Protein AF-A0A6A5YGM2-F1 (afdb_monomer_lite)

pLDDT: mean 88.98, std 15.29, range [35.22, 98.5]

Foldseek 3Di:
DADPVRFAADKDKDKALFFPPEAEAQPDPDLCLAPPQAAQQCQFARNHIDIFIWGQGPLNQITHTDPPGPVVPDDGHYHYNVRLLLLVLLLVQVAFPKDFDPPPDDDLVVLVVQRRPDHGNDVSNVVSVLQAALWKGDGFGMFGQRWDFRPPPDDPVDTDIGGGSSHTHHPVVVCCCVPVVVRPLQVSLVVLCPFRGGHPPDDPPDMHTGSNSQSNHCSGSSNSNVVVPPPPPPDDPDDDDDDD

Structure (mmCIF, N/CA/C/O backbone):
data_AF-A0A6A5YGM2-F1
#
_entry.id   AF-A0A6A5YGM2-F1
#
loop_
_atom_site.group_PDB
_atom_site.id
_atom_site.type_symbol
_atom_site.label_atom_id
_atom_site.label_alt_id
_atom_site.label_comp_id
_atom_site.label_asym_id
_atom_site.label_entity_id
_atom_site.label_seq_id
_atom_site.pdbx_PDB_ins_code
_atom_site.Cartn_x
_atom_site.Cartn_y
_atom_site.Cartn_z
_atom_site.occupancy
_atom_site.B_iso_or_equiv
_atom_site.auth_seq_id
_atom_site.auth_comp_id
_atom_site.auth_asym_id
_atom_site.auth_atom_id
_atom_site.pdbx_PDB_model_num
ATOM 1 N N . MET A 1 1 ? 15.854 -18.747 -16.111 1.00 90.12 1 MET A N 1
ATOM 2 C CA . MET A 1 1 ? 16.394 -17.604 -16.887 1.00 90.12 1 MET A CA 1
ATOM 3 C C . MET A 1 1 ? 17.166 -16.738 -15.912 1.00 90.12 1 MET A C 1
ATOM 5 O O . MET A 1 1 ? 16.821 -16.766 -14.739 1.00 90.12 1 MET A O 1
ATOM 9 N N . GLU A 1 2 ? 18.192 -16.038 -16.378 1.00 94.94 2 GLU A N 1
ATOM 10 C CA . GLU A 1 2 ? 19.034 -15.163 -15.559 1.00 94.94 2 GLU A CA 1
ATOM 11 C C . GLU A 1 2 ? 18.895 -13.718 -16.054 1.00 94.94 2 GLU A C 1
ATOM 13 O O . GLU A 1 2 ? 18.737 -13.503 -17.260 1.00 94.94 2 GLU A O 1
ATOM 18 N N . ASP A 1 3 ? 18.892 -12.746 -15.143 1.00 92.38 3 ASP A N 1
ATOM 19 C CA . ASP A 1 3 ? 18.927 -11.324 -15.491 1.00 92.38 3 ASP A CA 1
ATOM 20 C C . ASP A 1 3 ? 20.347 -10.734 -15.471 1.00 92.38 3 ASP A C 1
ATOM 22 O O . ASP A 1 3 ? 21.334 -11.421 -15.237 1.00 92.38 3 ASP A O 1
ATOM 26 N N . THR A 1 4 ? 20.464 -9.428 -15.721 1.00 90.94 4 THR A N 1
ATOM 27 C CA . THR A 1 4 ? 21.755 -8.724 -15.789 1.00 90.94 4 THR A CA 1
ATOM 28 C C . THR A 1 4 ? 22.503 -8.631 -14.456 1.00 90.94 4 THR A C 1
ATOM 30 O O . THR A 1 4 ? 23.663 -8.232 -14.453 1.00 90.94 4 THR A O 1
ATOM 33 N N . GLU A 1 5 ? 21.852 -8.947 -13.336 1.00 91.94 5 GLU A N 1
ATOM 34 C CA . GLU A 1 5 ? 22.441 -8.951 -11.991 1.00 91.94 5 GLU A CA 1
ATOM 35 C C . GLU A 1 5 ? 22.698 -10.385 -11.487 1.00 91.94 5 GLU A C 1
ATOM 37 O O . GLU A 1 5 ? 22.995 -10.580 -10.311 1.00 91.94 5 GLU A O 1
ATOM 42 N N . GLY A 1 6 ? 22.585 -11.401 -12.353 1.00 94.44 6 GLY A N 1
ATOM 43 C CA . GLY A 1 6 ? 22.831 -12.802 -12.001 1.00 94.44 6 GLY A CA 1
ATOM 44 C C . GLY A 1 6 ? 21.664 -13.490 -11.286 1.00 94.44 6 GLY A C 1
ATOM 45 O O . GLY A 1 6 ? 21.800 -14.612 -10.784 1.00 94.44 6 GLY A O 1
ATOM 46 N N . ARG A 1 7 ? 20.494 -12.846 -11.207 1.00 95.38 7 ARG A N 1
ATOM 47 C CA . ARG A 1 7 ? 19.338 -13.399 -10.492 1.00 95.38 7 ARG A CA 1
ATOM 48 C C . ARG A 1 7 ? 18.620 -14.406 -11.367 1.00 95.38 7 ARG A C 1
ATOM 50 O O . ARG A 1 7 ? 18.305 -14.133 -12.524 1.00 95.38 7 ARG A O 1
ATOM 57 N N . HIS A 1 8 ? 18.323 -15.557 -10.781 1.00 97.12 8 HIS A N 1
ATOM 58 C CA . HIS A 1 8 ? 17.671 -16.669 -11.455 1.00 97.12 8 HIS A CA 1
ATOM 59 C C . HIS A 1 8 ? 16.172 -16.698 -11.163 1.00 97.12 8 HIS A C 1
ATOM 61 O O . HIS A 1 8 ? 15.727 -16.349 -10.066 1.00 97.12 8 HIS A O 1
ATOM 67 N N . GLY A 1 9 ? 15.385 -17.083 -12.167 1.00 97.12 9 GLY A N 1
ATOM 68 C CA . GLY A 1 9 ? 13.940 -17.137 -12.020 1.00 97.12 9 GLY A CA 1
ATOM 69 C C . GLY A 1 9 ? 13.153 -17.676 -13.208 1.00 97.12 9 GLY A C 1
ATOM 70 O O . GLY A 1 9 ? 13.692 -18.091 -14.250 1.00 97.12 9 GLY A O 1
ATOM 71 N N . VAL A 1 10 ? 11.832 -17.577 -13.057 1.00 98.00 10 VAL A N 1
ATOM 72 C CA . VAL A 1 10 ? 10.827 -17.940 -14.063 1.00 98.00 10 VAL A CA 1
ATOM 73 C C . VAL A 1 10 ? 10.225 -16.682 -14.683 1.00 98.00 10 VAL A C 1
ATOM 75 O O . VAL A 1 10 ? 9.785 -15.769 -13.983 1.00 98.00 10 VAL A O 1
ATOM 78 N N . VAL A 1 11 ? 10.163 -16.647 -16.015 1.00 97.94 11 VAL A N 1
ATOM 79 C CA . VAL A 1 11 ? 9.496 -15.562 -16.745 1.00 97.94 11 VAL A CA 1
ATOM 80 C C . VAL A 1 11 ? 7.988 -15.698 -16.604 1.00 97.94 11 VAL A C 1
ATOM 82 O O . VAL A 1 11 ? 7.418 -16.747 -16.900 1.00 97.94 11 VAL A O 1
ATOM 85 N N . THR A 1 12 ? 7.328 -14.625 -16.185 1.00 97.94 12 THR A N 1
ATOM 86 C CA . THR A 1 12 ? 5.874 -14.585 -16.027 1.00 97.94 12 THR A CA 1
ATOM 87 C C . THR A 1 12 ? 5.330 -13.173 -16.245 1.00 97.94 12 THR A C 1
ATOM 89 O O . THR A 1 12 ? 6.078 -12.234 -16.523 1.00 97.94 12 THR A O 1
ATOM 92 N N . LYS A 1 13 ? 4.009 -13.015 -16.140 1.00 98.12 13 LYS A N 1
ATOM 93 C CA . LYS A 1 13 ? 3.342 -11.714 -16.106 1.00 98.12 13 LYS A CA 1
ATOM 94 C C . LYS A 1 13 ? 2.774 -11.459 -14.723 1.00 98.12 13 LYS A C 1
ATOM 96 O O . LYS A 1 13 ? 2.128 -12.339 -14.157 1.00 98.12 13 LYS A O 1
ATOM 101 N N . ILE A 1 14 ? 2.940 -10.240 -14.230 1.00 97.56 14 ILE A N 1
ATOM 102 C CA . ILE A 1 14 ? 2.308 -9.777 -12.991 1.00 97.56 14 ILE A CA 1
ATOM 103 C C . ILE A 1 14 ? 1.521 -8.497 -13.248 1.00 97.56 14 ILE A C 1
ATOM 105 O O . ILE A 1 14 ? 1.845 -7.738 -14.160 1.00 97.56 14 ILE A O 1
ATOM 109 N N . TRP A 1 15 ? 0.488 -8.262 -12.444 1.00 97.69 15 TRP A N 1
ATOM 110 C CA . TRP A 1 15 ? -0.106 -6.936 -12.297 1.00 97.69 15 TRP A CA 1
ATOM 111 C C . TRP A 1 15 ? 0.625 -6.228 -11.161 1.00 97.69 15 TRP A C 1
ATOM 113 O O . TRP A 1 15 ? 0.775 -6.799 -10.085 1.00 97.69 15 TRP A O 1
ATOM 123 N N . THR A 1 16 ? 1.135 -5.027 -11.412 1.00 97.75 16 THR A N 1
ATOM 124 C CA . THR A 1 16 ? 1.883 -4.263 -10.409 1.00 97.75 16 THR A CA 1
ATOM 125 C C . THR A 1 16 ? 1.645 -2.771 -10.578 1.00 97.75 16 THR A C 1
ATOM 127 O O . THR A 1 16 ? 1.545 -2.261 -11.698 1.00 97.75 16 THR A O 1
ATOM 130 N N . SER A 1 17 ? 1.582 -2.075 -9.446 1.00 98.19 17 SER A N 1
ATOM 131 C CA . SER A 1 17 ? 1.596 -0.609 -9.378 1.00 98.19 17 SER A CA 1
ATOM 132 C C . SER A 1 17 ? 2.994 -0.064 -9.059 1.00 98.19 17 SER A C 1
ATOM 134 O O . SER A 1 17 ? 3.165 1.140 -8.940 1.00 98.19 17 SER A O 1
ATOM 136 N N . PHE A 1 18 ? 3.995 -0.930 -8.903 1.00 98.12 18 PHE A N 1
ATOM 137 C CA . PHE A 1 18 ? 5.355 -0.568 -8.501 1.00 98.12 18 PHE A CA 1
ATOM 138 C C . PHE A 1 18 ? 6.378 -0.980 -9.548 1.00 98.12 18 PHE A C 1
ATOM 140 O O . PHE A 1 18 ? 6.154 -1.941 -10.288 1.00 98.12 18 PHE A O 1
ATOM 147 N N . SER A 1 19 ? 7.488 -0.247 -9.564 1.00 97.56 19 SER A N 1
ATOM 148 C CA . SER A 1 19 ? 8.655 -0.496 -10.403 1.00 97.56 19 SER A CA 1
ATOM 149 C C . SER A 1 19 ? 9.584 -1.491 -9.720 1.00 97.56 19 SER A C 1
ATOM 151 O O . SER A 1 19 ? 10.002 -1.270 -8.578 1.00 97.56 19 SER A O 1
ATOM 153 N N . HIS A 1 20 ? 9.880 -2.593 -10.411 1.00 97.12 20 HIS A N 1
ATOM 154 C CA . HIS A 1 20 ? 10.683 -3.695 -9.880 1.00 97.12 20 HIS A CA 1
ATOM 155 C C . HIS A 1 20 ? 12.134 -3.687 -10.400 1.00 97.12 20 HIS A C 1
ATOM 157 O O . HIS A 1 20 ? 12.366 -3.302 -11.546 1.00 97.12 20 HIS A O 1
ATOM 163 N N . PRO A 1 21 ? 13.113 -4.158 -9.603 1.00 95.62 21 PRO A N 1
ATOM 164 C CA . PRO A 1 21 ? 12.948 -4.696 -8.253 1.00 95.62 21 PRO A CA 1
ATOM 165 C C . PRO A 1 21 ? 12.684 -3.617 -7.207 1.00 95.62 21 PRO A C 1
ATOM 167 O O . PRO A 1 21 ? 13.356 -2.584 -7.174 1.00 95.62 21 PRO A O 1
ATOM 170 N N . MET A 1 22 ? 11.716 -3.889 -6.331 1.00 95.56 22 MET A N 1
ATOM 171 C CA . MET A 1 22 ? 11.458 -3.038 -5.175 1.00 95.56 22 MET A CA 1
ATOM 172 C C . MET A 1 22 ? 12.585 -3.170 -4.157 1.00 95.56 22 MET A C 1
ATOM 174 O O . MET A 1 22 ? 13.123 -4.257 -3.958 1.00 95.56 22 MET A O 1
ATOM 178 N N . LYS A 1 23 ? 12.919 -2.063 -3.501 1.00 92.50 23 LYS A N 1
ATOM 179 C CA . LYS A 1 23 ? 13.922 -2.019 -2.437 1.00 92.50 23 LYS A CA 1
ATOM 180 C C . LYS A 1 23 ? 13.255 -1.641 -1.117 1.00 92.50 23 LYS A C 1
ATOM 182 O O . LYS A 1 23 ? 12.554 -0.631 -1.055 1.00 92.50 23 LYS A O 1
ATOM 187 N N . PHE A 1 24 ? 13.491 -2.443 -0.086 1.00 91.88 24 PHE A N 1
ATOM 188 C CA . PHE A 1 24 ? 13.056 -2.195 1.287 1.00 91.88 24 PHE A CA 1
ATOM 189 C C . PHE A 1 24 ? 14.318 -1.971 2.104 1.00 91.88 24 PHE A C 1
ATOM 191 O O . PHE A 1 24 ? 15.156 -2.865 2.163 1.00 91.88 24 PHE A O 1
ATOM 198 N N . ASP A 1 25 ? 14.510 -0.772 2.641 1.00 79.00 25 ASP A N 1
ATOM 199 C CA . ASP A 1 25 ? 15.772 -0.455 3.303 1.00 79.00 25 ASP A CA 1
ATOM 200 C C . ASP A 1 25 ? 15.655 -0.624 4.811 1.00 79.00 25 ASP A C 1
ATOM 202 O O . ASP A 1 25 ? 15.057 0.208 5.494 1.00 79.00 25 ASP A O 1
ATOM 206 N N . SER A 1 26 ? 16.217 -1.722 5.302 1.00 61.09 26 SER A N 1
ATOM 207 C CA . SER A 1 26 ? 16.290 -2.065 6.714 1.00 61.09 26 SER A CA 1
ATOM 208 C C . SER A 1 26 ? 17.352 -1.272 7.488 1.00 61.09 26 SER A C 1
ATOM 210 O O . SER A 1 26 ? 17.339 -1.376 8.709 1.00 61.09 26 SER A O 1
ATOM 212 N N . GLU A 1 27 ? 18.191 -0.428 6.855 1.00 58.50 27 GLU A N 1
ATOM 213 C CA . GLU A 1 27 ? 19.225 0.373 7.555 1.00 58.50 27 GLU A CA 1
ATOM 214 C C . GLU A 1 27 ? 19.406 1.835 7.062 1.00 58.50 27 GLU A C 1
ATOM 216 O O . GLU A 1 27 ? 20.185 2.602 7.631 1.00 58.50 27 GLU A O 1
ATOM 221 N N . GLY A 1 28 ? 18.651 2.287 6.055 1.00 55.34 28 GLY A N 1
ATOM 222 C CA . GLY A 1 28 ? 18.710 3.647 5.499 1.00 55.34 28 GLY A CA 1
ATOM 223 C C . GLY A 1 28 ? 17.535 4.554 5.893 1.00 55.34 28 GLY A C 1
ATOM 224 O O . GLY A 1 28 ? 16.399 4.405 5.435 1.00 55.34 28 GLY A O 1
ATOM 225 N N . THR A 1 29 ? 17.814 5.590 6.686 1.00 56.88 29 THR A N 1
ATOM 226 C CA . THR A 1 29 ? 16.858 6.614 7.159 1.00 56.88 29 THR A CA 1
ATOM 227 C C . THR A 1 29 ? 16.736 7.808 6.207 1.00 56.88 29 THR A C 1
ATOM 229 O O . THR A 1 29 ? 16.661 8.950 6.652 1.00 56.88 29 THR A O 1
ATOM 232 N N . CYS A 1 30 ? 16.702 7.601 4.885 1.00 68.44 30 CYS A N 1
ATOM 233 C CA . CYS A 1 30 ? 16.562 8.721 3.945 1.00 68.44 30 CYS A CA 1
ATOM 234 C C . CYS A 1 30 ? 15.130 8.849 3.383 1.00 68.44 30 CYS A C 1
ATOM 236 O O . CYS A 1 30 ? 14.801 8.255 2.356 1.00 68.44 30 CYS A O 1
ATOM 238 N N . PRO A 1 31 ? 14.238 9.641 4.017 1.00 72.62 31 PRO A N 1
ATOM 239 C CA . PRO A 1 31 ? 12.921 9.957 3.474 1.00 72.62 31 PRO A CA 1
ATOM 240 C C . PRO A 1 31 ? 12.931 10.512 2.046 1.00 72.62 31 PRO A C 1
ATOM 242 O O . PRO A 1 31 ? 11.957 10.303 1.331 1.00 72.62 31 PRO A O 1
ATOM 245 N N . SER A 1 32 ? 13.996 11.196 1.616 1.00 79.81 32 SER A N 1
ATOM 246 C CA . SER A 1 32 ? 14.060 11.840 0.297 1.00 79.81 32 SER A CA 1
ATOM 247 C C . SER A 1 32 ? 14.295 10.874 -0.870 1.00 79.81 32 SER A C 1
ATOM 249 O O . SER A 1 32 ? 14.070 11.263 -2.012 1.00 79.81 32 SER A O 1
ATOM 251 N N . SER A 1 33 ? 14.691 9.622 -0.619 1.00 87.12 33 SER A N 1
ATOM 252 C CA . SER A 1 33 ? 14.736 8.559 -1.638 1.00 87.12 33 SER A CA 1
ATOM 253 C C . SER A 1 33 ? 13.514 7.631 -1.591 1.00 87.12 33 SER A C 1
ATOM 255 O O . SER A 1 33 ? 13.300 6.837 -2.505 1.00 87.12 33 SER A O 1
ATOM 257 N N . CYS A 1 34 ? 12.687 7.727 -0.544 1.00 92.44 34 CYS A N 1
ATOM 258 C CA . CYS A 1 34 ? 11.498 6.900 -0.351 1.00 92.44 34 CYS A CA 1
ATOM 259 C C . CYS A 1 34 ? 10.340 7.343 -1.234 1.00 92.44 34 CYS A C 1
ATOM 261 O O . CYS A 1 34 ? 9.746 8.387 -0.986 1.00 92.44 34 CYS A O 1
ATOM 263 N N . SER A 1 35 ? 9.937 6.494 -2.184 1.00 94.06 35 SER A N 1
ATOM 264 C CA . SER A 1 35 ? 8.791 6.743 -3.067 1.00 94.06 35 SER A CA 1
ATOM 265 C C . SER A 1 35 ? 7.500 7.012 -2.277 1.00 94.06 35 SER A C 1
ATOM 267 O O . SER A 1 35 ? 6.663 7.799 -2.701 1.00 94.06 35 SER A O 1
ATOM 269 N N . PHE A 1 36 ? 7.349 6.402 -1.095 1.00 94.44 36 PHE A N 1
ATOM 270 C CA . PHE A 1 36 ? 6.184 6.579 -0.216 1.00 94.44 36 PHE A CA 1
ATOM 271 C C . PHE A 1 36 ? 6.215 7.880 0.592 1.00 94.44 36 PHE A C 1
ATOM 273 O O . PHE A 1 36 ? 5.166 8.343 1.034 1.00 94.44 36 PHE A O 1
ATOM 280 N N . CYS A 1 37 ? 7.400 8.454 0.799 1.00 92.69 37 CYS A N 1
ATOM 281 C CA . CYS A 1 37 ? 7.563 9.736 1.474 1.00 92.69 37 CYS A CA 1
ATOM 282 C C . CYS A 1 37 ? 7.591 10.891 0.473 1.00 92.69 37 CYS A C 1
ATOM 284 O O . CYS A 1 37 ? 7.150 11.979 0.813 1.00 92.69 37 CYS A O 1
ATOM 286 N N . THR A 1 38 ? 8.124 10.699 -0.734 1.00 91.44 38 THR A N 1
ATOM 287 C CA . THR A 1 38 ? 8.351 11.802 -1.676 1.00 91.44 38 THR A CA 1
ATOM 288 C C . THR A 1 38 ? 7.161 12.112 -2.569 1.00 91.44 38 THR A C 1
ATOM 290 O O . THR A 1 38 ? 7.048 13.222 -3.083 1.00 91.44 38 THR A O 1
ATOM 293 N N . MET A 1 39 ? 6.269 11.146 -2.762 1.00 88.88 39 MET A N 1
ATOM 294 C CA . MET A 1 39 ? 5.095 11.304 -3.603 1.00 88.88 39 MET A CA 1
ATOM 295 C C . MET A 1 39 ? 3.826 11.202 -2.750 1.00 88.88 39 MET A C 1
ATOM 297 O O . MET A 1 39 ? 3.551 10.131 -2.190 1.00 88.88 39 MET A O 1
ATOM 301 N N . PRO A 1 40 ? 3.017 12.276 -2.673 1.00 87.75 40 PRO A N 1
ATOM 302 C CA . PRO A 1 40 ? 1.690 12.207 -2.082 1.00 87.75 40 PRO A CA 1
ATOM 303 C C . PRO A 1 40 ? 0.894 11.032 -2.646 1.00 87.75 40 PRO A C 1
ATOM 305 O O . PRO A 1 40 ? 0.997 10.720 -3.830 1.00 87.75 40 PRO A O 1
ATOM 308 N N . CYS A 1 41 ? 0.129 10.357 -1.789 1.00 91.69 41 CYS A N 1
ATOM 309 C CA . CYS A 1 41 ? -0.721 9.207 -2.120 1.00 91.69 41 CYS A CA 1
ATOM 310 C C . CYS A 1 41 ? -0.041 7.990 -2.791 1.00 91.69 41 CYS A C 1
ATOM 312 O O . CYS A 1 41 ? -0.745 7.052 -3.163 1.00 91.69 41 CYS A O 1
ATOM 314 N N . PHE A 1 42 ? 1.294 7.910 -2.886 1.00 95.75 42 PHE A N 1
ATOM 315 C CA . PHE A 1 42 ? 1.968 6.813 -3.602 1.00 95.75 42 PHE A CA 1
ATOM 316 C C . PHE A 1 42 ? 1.623 5.414 -3.078 1.00 95.75 42 PHE A C 1
ATOM 318 O O . PHE A 1 42 ? 1.454 4.489 -3.865 1.00 95.75 42 PHE A O 1
ATOM 325 N N . GLY A 1 43 ? 1.420 5.248 -1.767 1.00 95.12 43 GLY A N 1
ATOM 326 C CA . GLY A 1 43 ? 0.924 3.978 -1.221 1.00 95.12 43 GLY A CA 1
ATOM 327 C C . GLY A 1 43 ? -0.465 3.585 -1.746 1.00 95.12 43 GLY A C 1
ATOM 328 O O . GLY A 1 43 ? -0.764 2.406 -1.911 1.00 95.12 43 GLY A O 1
ATOM 329 N N . MET A 1 44 ? -1.309 4.562 -2.076 1.00 95.44 44 MET A N 1
ATOM 330 C CA . MET A 1 44 ? -2.648 4.317 -2.609 1.00 95.44 44 MET A CA 1
ATOM 331 C C . MET A 1 44 ? -2.608 3.931 -4.086 1.00 95.44 44 MET A C 1
ATOM 333 O O . MET A 1 44 ? -3.220 2.933 -4.461 1.00 95.44 44 MET A O 1
ATOM 337 N N . VAL A 1 45 ? -1.889 4.687 -4.921 1.00 95.38 45 VAL A N 1
ATOM 338 C CA . VAL A 1 45 ? -1.949 4.544 -6.390 1.00 95.38 45 VAL A CA 1
ATOM 339 C C . VAL A 1 45 ? -0.738 3.858 -7.022 1.00 95.38 45 VAL A C 1
ATOM 341 O O . VAL A 1 45 ? -0.860 3.305 -8.116 1.00 95.38 45 VAL A O 1
ATOM 344 N N . GLY A 1 46 ? 0.429 3.892 -6.378 1.00 96.69 46 GLY A N 1
ATOM 345 C CA . GLY A 1 46 ? 1.710 3.589 -7.018 1.00 96.69 46 GLY A CA 1
ATOM 346 C C . GLY A 1 46 ? 1.907 4.398 -8.308 1.00 96.69 46 GLY A C 1
ATOM 347 O O . GLY A 1 46 ? 1.476 5.542 -8.423 1.00 96.69 46 GLY A O 1
ATOM 348 N N . TYR A 1 47 ? 2.493 3.778 -9.325 1.00 96.38 47 TYR A N 1
ATOM 349 C CA . TYR A 1 47 ? 2.563 4.280 -10.702 1.00 96.38 47 TYR A CA 1
ATOM 350 C C . TYR A 1 47 ? 1.340 3.894 -11.548 1.00 96.38 47 TYR A C 1
ATOM 352 O O . TYR A 1 47 ? 1.407 3.904 -12.777 1.00 96.38 47 TYR A O 1
ATOM 360 N N . THR A 1 48 ? 0.220 3.552 -10.903 1.00 95.56 48 THR A N 1
ATOM 361 C CA . THR A 1 48 ? -0.957 2.881 -11.477 1.00 95.56 48 THR A CA 1
ATOM 362 C C . THR A 1 48 ? -0.677 1.456 -11.961 1.00 95.56 48 THR A C 1
ATOM 364 O O . THR A 1 48 ? 0.390 1.113 -12.472 1.00 95.56 48 THR A O 1
ATOM 367 N N . GLU A 1 49 ? -1.657 0.584 -11.775 1.00 97.38 49 GLU A N 1
ATOM 368 C CA . GLU A 1 49 ? -1.538 -0.837 -12.044 1.00 97.38 49 GLU A CA 1
ATOM 369 C C . GLU A 1 49 ? -1.499 -1.122 -13.545 1.00 97.38 49 GLU A C 1
ATOM 371 O O . GLU A 1 49 ?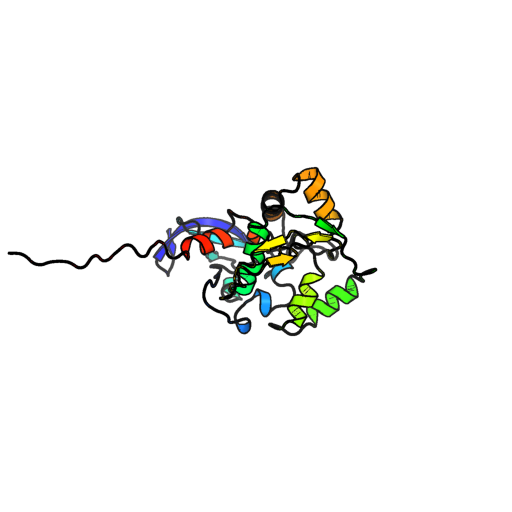 -2.377 -0.712 -14.315 1.00 97.38 49 GLU A O 1
ATOM 376 N N . LYS A 1 50 ? -0.503 -1.900 -13.963 1.00 96.94 50 LYS A N 1
ATOM 377 C CA . LYS A 1 50 ? -0.419 -2.451 -15.315 1.00 96.94 50 LYS A CA 1
ATOM 378 C C . LYS A 1 50 ? 0.149 -3.861 -15.294 1.00 96.94 50 LYS A C 1
ATOM 380 O O . LYS A 1 50 ? 0.732 -4.298 -14.302 1.00 96.94 50 LYS A O 1
ATOM 385 N N . GLN A 1 51 ? -0.044 -4.575 -16.398 1.00 97.62 51 GLN A N 1
ATOM 386 C CA . GLN A 1 51 ? 0.534 -5.898 -16.578 1.00 97.62 51 GLN A CA 1
ATOM 387 C C . GLN A 1 51 ? 1.958 -5.774 -17.130 1.00 97.62 51 GLN A C 1
ATOM 389 O O . GLN A 1 51 ? 2.158 -5.156 -18.174 1.00 97.62 51 GLN A O 1
ATOM 394 N N . VAL A 1 52 ? 2.919 -6.397 -16.453 1.00 98.00 52 VAL A N 1
ATOM 395 C CA . VAL A 1 52 ? 4.355 -6.322 -16.755 1.00 98.00 52 VAL A CA 1
ATOM 396 C C . VAL A 1 52 ? 4.910 -7.728 -16.966 1.00 98.00 52 VAL A C 1
ATOM 398 O O . VAL A 1 52 ? 4.507 -8.657 -16.262 1.00 98.00 52 VAL A O 1
ATOM 401 N N . HIS A 1 53 ? 5.827 -7.901 -17.923 1.00 98.00 53 HIS A N 1
ATOM 402 C CA . HIS A 1 53 ? 6.608 -9.135 -18.045 1.00 98.00 53 HIS A CA 1
ATOM 403 C C . HIS A 1 53 ? 7.799 -9.058 -17.104 1.00 98.00 53 HIS A C 1
ATOM 405 O O . HIS A 1 53 ? 8.570 -8.100 -17.169 1.00 98.00 53 HIS A O 1
ATOM 411 N N . VAL A 1 54 ? 7.957 -10.067 -16.258 1.00 98.25 54 VAL A N 1
ATOM 412 C CA . VAL A 1 54 ? 8.995 -10.092 -15.231 1.00 98.25 54 VAL A CA 1
ATOM 413 C C . VAL A 1 54 ? 9.711 -11.432 -15.190 1.00 98.25 54 VAL A C 1
ATOM 415 O O . VAL A 1 54 ? 9.127 -12.470 -15.505 1.00 98.25 54 VAL A O 1
ATOM 418 N N . LEU A 1 55 ? 10.958 -11.410 -14.735 1.00 98.31 55 LEU A N 1
ATOM 419 C CA . LEU A 1 55 ? 11.624 -12.564 -14.154 1.00 98.31 55 LEU A CA 1
ATOM 420 C C . LEU A 1 55 ? 11.255 -12.610 -12.668 1.00 98.31 55 LEU A C 1
ATOM 422 O O . LEU A 1 55 ? 11.708 -11.763 -11.905 1.00 98.31 55 LEU A O 1
ATOM 426 N N . LYS A 1 56 ? 10.417 -13.562 -12.252 1.00 98.19 56 LYS A N 1
ATOM 427 C CA . LYS A 1 56 ? 10.139 -13.811 -10.830 1.00 98.19 56 LYS A CA 1
ATOM 428 C C . LYS A 1 56 ? 11.299 -14.604 -10.243 1.00 98.19 56 LYS A C 1
ATOM 430 O O . LYS A 1 56 ? 11.540 -15.715 -10.712 1.00 98.19 56 LYS A O 1
ATOM 435 N N . TRP A 1 57 ? 11.981 -14.048 -9.247 1.00 97.81 57 TRP A N 1
ATOM 436 C CA . TRP A 1 57 ? 13.174 -14.670 -8.674 1.00 97.81 57 TRP A CA 1
ATOM 437 C C . TRP A 1 57 ? 12.832 -15.952 -7.915 1.00 97.81 57 TRP A C 1
ATOM 439 O O . TRP A 1 57 ? 11.814 -16.010 -7.219 1.00 97.81 57 TRP A O 1
ATOM 449 N N . ASP A 1 58 ? 13.693 -16.963 -8.028 1.00 97.19 58 ASP A N 1
ATOM 450 C CA . ASP A 1 58 ? 13.486 -18.276 -7.401 1.00 97.19 58 ASP A CA 1
ATOM 451 C C . ASP A 1 58 ? 13.515 -18.201 -5.867 1.00 97.19 58 ASP A C 1
ATOM 453 O O . ASP A 1 58 ? 12.771 -18.916 -5.198 1.00 97.19 58 ASP A O 1
ATOM 457 N N . ASN A 1 59 ? 14.292 -17.268 -5.305 1.00 94.50 59 ASN A N 1
ATOM 458 C CA . ASN A 1 59 ? 14.315 -16.984 -3.866 1.00 94.50 59 ASN A CA 1
ATOM 459 C C . ASN A 1 59 ? 13.041 -16.280 -3.354 1.00 94.50 59 ASN A C 1
ATOM 461 O O . ASN A 1 59 ? 12.880 -16.079 -2.156 1.00 94.50 59 ASN A O 1
ATOM 465 N N . GLY A 1 60 ? 12.127 -15.879 -4.246 1.00 94.75 60 GLY A N 1
ATOM 466 C CA . GLY A 1 60 ? 10.858 -15.250 -3.884 1.00 94.75 60 GLY A CA 1
ATOM 467 C C . GLY A 1 60 ? 10.959 -13.820 -3.341 1.00 94.75 60 GLY A C 1
ATOM 468 O O . GLY A 1 60 ? 9.925 -13.287 -2.922 1.00 94.75 60 GLY A O 1
ATOM 469 N N . LEU A 1 61 ? 12.150 -13.206 -3.376 1.00 95.38 61 LEU A N 1
ATOM 470 C CA . LEU A 1 61 ? 12.435 -11.881 -2.803 1.00 95.38 61 LEU A CA 1
ATOM 471 C C . LEU A 1 61 ? 12.116 -10.718 -3.741 1.00 95.38 61 LEU A C 1
ATOM 473 O O . LEU A 1 61 ? 12.128 -9.565 -3.318 1.00 95.38 61 LEU A O 1
ATOM 477 N N . GLY A 1 62 ? 11.810 -10.990 -5.008 1.00 96.31 62 GLY A N 1
ATOM 478 C CA . GLY A 1 62 ? 11.576 -9.919 -5.960 1.00 96.31 62 GLY A CA 1
ATOM 479 C C . GLY A 1 62 ? 11.310 -10.366 -7.382 1.00 96.31 62 GLY A C 1
ATOM 480 O O . GLY A 1 62 ? 11.043 -11.534 -7.686 1.00 96.31 62 GLY A O 1
ATOM 481 N N . TYR A 1 63 ? 11.351 -9.360 -8.245 1.00 98.00 63 TYR A N 1
ATOM 482 C CA . TYR A 1 63 ? 11.087 -9.461 -9.665 1.00 98.00 63 TYR A CA 1
ATOM 483 C C . TYR A 1 63 ? 12.060 -8.551 -10.417 1.00 98.00 63 TYR A C 1
ATOM 485 O O . TYR A 1 63 ? 12.396 -7.474 -9.929 1.00 98.00 63 TYR A O 1
ATOM 493 N N . SER A 1 64 ? 12.441 -8.939 -11.629 1.00 97.44 64 SER A N 1
ATOM 494 C CA . SER A 1 64 ? 13.121 -8.047 -12.579 1.00 97.44 64 SER A CA 1
ATOM 495 C C . SER A 1 64 ? 12.195 -7.766 -13.747 1.00 97.44 64 SER A C 1
ATOM 497 O O . SER A 1 64 ? 11.667 -8.704 -14.343 1.00 97.44 64 SER A O 1
ATOM 499 N N . GLU A 1 65 ? 11.968 -6.498 -14.084 1.00 97.44 65 GLU A N 1
ATOM 500 C CA . GLU A 1 65 ? 11.136 -6.146 -15.236 1.00 97.44 65 GLU A CA 1
ATOM 501 C C . GLU A 1 65 ? 11.874 -6.434 -16.544 1.00 97.44 65 GLU A C 1
ATOM 503 O O . GLU A 1 65 ? 13.011 -6.017 -16.737 1.00 97.44 65 GLU A O 1
ATOM 508 N N . LEU A 1 66 ? 11.213 -7.163 -17.442 1.00 95.88 66 LEU A N 1
ATOM 509 C CA . LEU A 1 66 ? 11.759 -7.560 -18.740 1.00 95.88 66 LEU A CA 1
ATOM 510 C C . LEU A 1 66 ? 11.134 -6.766 -19.891 1.00 95.88 66 LEU A C 1
ATOM 512 O O . LEU A 1 66 ? 11.806 -6.499 -20.882 1.00 95.88 66 LEU A O 1
ATOM 516 N N . ALA A 1 67 ? 9.839 -6.432 -19.794 1.00 95.44 67 ALA A N 1
ATOM 517 C CA . ALA A 1 67 ? 9.134 -5.659 -20.819 1.00 95.44 67 ALA A CA 1
ATOM 518 C C . ALA A 1 67 ? 7.801 -5.071 -20.330 1.00 95.44 67 ALA A C 1
ATOM 520 O O . ALA A 1 67 ? 7.029 -5.736 -19.625 1.00 95.44 67 ALA A O 1
ATOM 521 N N . GLY A 1 68 ? 7.482 -3.863 -20.812 1.00 93.88 68 GLY A N 1
ATOM 522 C CA . GLY A 1 68 ? 6.222 -3.163 -20.529 1.00 93.88 68 GLY A CA 1
ATOM 523 C C . GLY A 1 68 ? 6.103 -2.712 -19.074 1.00 93.88 68 GLY A C 1
ATOM 524 O O . GLY A 1 68 ? 4.993 -2.561 -18.564 1.00 93.88 68 GLY A O 1
ATOM 525 N N . GLY A 1 69 ? 7.246 -2.571 -18.406 1.00 95.19 69 GLY A N 1
ATOM 526 C CA . GLY A 1 69 ? 7.386 -2.313 -16.984 1.00 95.19 69 GLY A CA 1
ATOM 527 C C . GLY A 1 69 ? 7.410 -0.831 -16.637 1.00 95.19 69 GLY A C 1
ATOM 528 O O . GLY A 1 69 ? 7.347 0.034 -17.509 1.00 95.19 69 GLY A O 1
ATOM 529 N N . HIS A 1 70 ? 7.386 -0.503 -15.351 1.00 97.06 70 HIS A N 1
ATOM 530 C CA . HIS A 1 70 ? 7.512 0.881 -14.883 1.00 97.06 70 HIS A CA 1
ATOM 531 C C . HIS A 1 70 ? 8.954 1.399 -14.980 1.00 97.06 70 HIS A C 1
ATOM 533 O O . HIS A 1 70 ? 9.136 2.609 -15.095 1.00 97.06 70 HIS A O 1
ATOM 539 N N . ARG A 1 71 ? 9.949 0.506 -15.065 1.00 94.56 71 ARG A N 1
ATOM 540 C CA . ARG A 1 71 ? 11.373 0.815 -15.289 1.00 94.56 71 ARG A CA 1
ATOM 541 C C . ARG A 1 71 ? 11.668 1.542 -16.601 1.00 94.56 71 ARG A C 1
ATOM 543 O O . ARG A 1 71 ? 12.716 2.165 -16.721 1.00 94.56 71 ARG A O 1
ATOM 550 N N . ASP A 1 72 ? 10.738 1.516 -17.554 1.00 92.50 72 ASP A N 1
ATOM 551 C CA . ASP A 1 72 ? 10.838 2.281 -18.804 1.00 92.50 72 ASP A CA 1
ATOM 552 C C . ASP A 1 72 ? 10.729 3.802 -18.571 1.00 92.50 72 ASP A C 1
ATOM 554 O O . ASP A 1 72 ? 11.056 4.598 -19.449 1.00 92.50 72 ASP A O 1
ATOM 558 N N . THR A 1 73 ? 10.206 4.230 -17.417 1.00 94.00 73 THR A N 1
ATOM 559 C CA . THR A 1 73 ? 9.931 5.646 -17.106 1.00 94.00 73 THR A CA 1
ATOM 560 C C . THR A 1 73 ? 10.417 6.056 -15.721 1.00 94.00 73 THR A C 1
ATOM 562 O O . THR A 1 73 ? 10.771 7.215 -15.520 1.00 94.00 73 THR A O 1
ATOM 565 N N . PHE A 1 74 ? 10.430 5.128 -14.768 1.00 93.69 74 PHE A N 1
ATOM 566 C CA . PHE A 1 74 ? 10.702 5.402 -13.365 1.00 93.69 74 PHE A CA 1
ATOM 567 C C . PHE A 1 74 ? 11.871 4.576 -12.848 1.00 93.69 74 PHE A C 1
ATOM 569 O O . PHE A 1 74 ? 12.134 3.464 -13.309 1.00 93.69 74 PHE A O 1
ATOM 576 N N . ASP A 1 75 ? 12.519 5.090 -11.808 1.00 92.38 75 ASP A N 1
ATOM 577 C CA . ASP A 1 75 ? 13.471 4.307 -11.038 1.00 92.38 75 ASP A CA 1
ATOM 578 C C . ASP A 1 75 ? 12.794 3.175 -10.251 1.00 92.38 75 ASP A C 1
ATOM 580 O O . ASP A 1 75 ? 11.574 2.992 -10.289 1.00 92.38 75 ASP A O 1
ATOM 584 N N . ASN A 1 76 ? 13.597 2.354 -9.568 1.00 92.19 76 ASN A N 1
ATOM 585 C CA . ASN A 1 76 ? 13.066 1.308 -8.699 1.00 92.19 76 ASN A CA 1
ATOM 586 C C . ASN A 1 76 ? 12.189 1.942 -7.623 1.00 92.19 76 ASN A C 1
ATOM 588 O O . ASN A 1 76 ? 12.555 2.963 -7.040 1.00 92.19 76 ASN A O 1
ATOM 592 N N . THR A 1 77 ? 11.070 1.298 -7.302 1.00 96.00 77 THR A N 1
ATOM 593 C CA . THR A 1 77 ? 10.307 1.711 -6.130 1.00 96.00 77 THR A CA 1
ATOM 594 C C . THR A 1 77 ? 11.112 1.403 -4.873 1.00 96.00 77 THR A C 1
ATOM 596 O O . THR A 1 77 ? 11.559 0.272 -4.672 1.00 96.00 77 THR A O 1
ATOM 599 N N . TYR A 1 78 ? 11.275 2.407 -4.017 1.00 93.56 78 TYR A N 1
ATOM 600 C CA . TYR A 1 78 ? 12.058 2.303 -2.792 1.00 93.56 78 TYR A CA 1
ATOM 601 C C . TYR A 1 78 ? 11.200 2.683 -1.579 1.00 93.56 78 TYR A C 1
ATOM 603 O O . TYR A 1 78 ? 10.472 3.681 -1.595 1.00 93.56 78 TYR A O 1
ATOM 611 N N . MET A 1 79 ? 11.277 1.870 -0.526 1.00 94.56 79 MET A N 1
ATOM 612 C CA . MET A 1 79 ? 10.593 2.060 0.750 1.00 94.56 79 MET A CA 1
ATOM 613 C C . MET A 1 79 ? 11.637 2.150 1.867 1.00 94.56 79 MET A C 1
ATOM 615 O O . MET A 1 79 ? 12.393 1.206 2.078 1.00 94.56 79 MET A O 1
ATOM 619 N N . CYS A 1 80 ? 11.681 3.279 2.581 1.00 92.56 80 CYS A N 1
ATOM 620 C CA . CYS A 1 80 ? 12.613 3.459 3.698 1.00 92.56 80 CYS A CA 1
ATOM 621 C C . CYS A 1 80 ? 12.207 2.652 4.937 1.00 92.56 80 CYS A C 1
ATOM 623 O O . CYS A 1 80 ? 11.040 2.274 5.080 1.00 92.56 80 CYS A O 1
ATOM 625 N N . GLN A 1 81 ? 13.149 2.507 5.873 1.00 91.50 81 GLN A N 1
ATOM 626 C CA . GLN A 1 81 ? 12.984 1.764 7.123 1.00 91.50 81 GLN A CA 1
ATOM 627 C C . GLN A 1 81 ? 11.714 2.150 7.884 1.00 91.50 81 GLN A C 1
ATOM 629 O O . GLN A 1 81 ? 10.939 1.278 8.250 1.00 91.50 81 GLN A O 1
ATOM 634 N N . GLN A 1 82 ? 11.425 3.446 8.053 1.00 90.69 82 GLN A N 1
ATOM 635 C CA . GLN A 1 82 ? 10.203 3.858 8.750 1.00 90.69 82 GLN A CA 1
ATOM 636 C C . GLN A 1 82 ? 8.940 3.347 8.045 1.00 90.69 82 GLN A C 1
ATOM 638 O O . GLN A 1 82 ? 8.055 2.805 8.690 1.00 90.69 82 GLN A O 1
ATOM 643 N N . CYS A 1 83 ? 8.848 3.481 6.717 1.00 93.88 83 CYS A N 1
ATOM 644 C CA . CYS A 1 83 ? 7.681 3.000 5.976 1.00 93.88 83 CYS A CA 1
ATOM 645 C C . CYS A 1 83 ? 7.561 1.471 6.002 1.00 93.88 83 CYS A C 1
ATOM 647 O O . CYS A 1 83 ? 6.441 0.957 5.953 1.00 93.88 83 CYS A O 1
ATOM 649 N N . VAL A 1 84 ? 8.688 0.759 6.060 1.00 94.62 84 VAL A N 1
ATOM 650 C CA . VAL A 1 84 ? 8.710 -0.689 6.282 1.00 94.62 84 VAL A CA 1
ATOM 651 C C . VAL A 1 84 ? 8.155 -0.994 7.670 1.00 94.62 84 VAL A C 1
ATOM 653 O O . VAL A 1 84 ? 7.164 -1.708 7.794 1.00 94.62 84 VAL A O 1
ATOM 656 N N . MET A 1 85 ? 8.727 -0.385 8.703 1.00 93.56 85 MET A N 1
ATOM 657 C CA . MET A 1 85 ? 8.437 -0.698 10.098 1.00 93.56 85 MET A CA 1
ATOM 658 C C . MET A 1 85 ? 7.041 -0.260 10.537 1.00 93.56 85 MET A C 1
ATOM 660 O O . MET A 1 85 ? 6.398 -0.999 11.271 1.00 93.56 85 MET A O 1
ATOM 664 N N . ASP A 1 86 ? 6.496 0.828 9.986 1.00 94.06 86 ASP A N 1
ATOM 665 C CA . ASP A 1 86 ? 5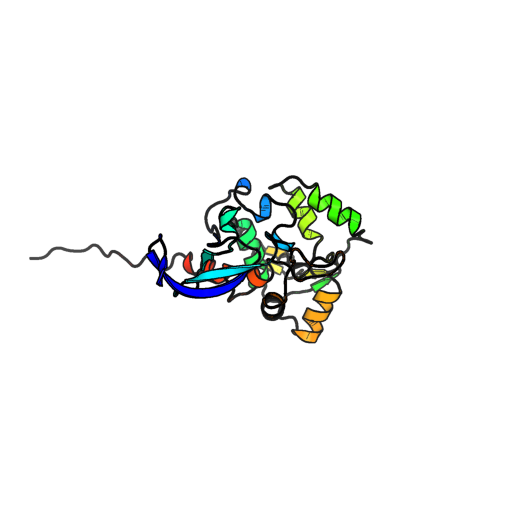.084 1.198 10.159 1.00 94.06 86 ASP A CA 1
ATOM 666 C C . ASP A 1 86 ? 4.144 0.059 9.716 1.00 94.06 86 ASP A C 1
ATOM 668 O O . ASP A 1 86 ? 3.086 -0.157 10.304 1.00 94.06 86 ASP A O 1
ATOM 672 N N . ARG A 1 87 ? 4.517 -0.694 8.671 1.00 96.50 87 ARG A N 1
ATOM 673 C CA . ARG A 1 87 ? 3.731 -1.834 8.171 1.00 96.50 87 ARG A CA 1
ATOM 674 C C . ARG A 1 87 ? 3.990 -3.098 8.984 1.00 96.50 87 ARG A C 1
ATOM 676 O O . ARG A 1 87 ? 3.040 -3.818 9.281 1.00 96.50 87 ARG A O 1
ATOM 683 N N . VAL A 1 88 ? 5.240 -3.347 9.381 1.00 95.62 88 VAL A N 1
ATOM 684 C CA . VAL A 1 88 ? 5.596 -4.454 10.287 1.00 95.62 88 VAL A CA 1
ATOM 685 C C . VAL A 1 88 ? 4.850 -4.313 11.619 1.00 95.62 88 VAL A C 1
ATOM 687 O O . VAL A 1 88 ? 4.249 -5.278 12.083 1.00 95.62 88 VAL A O 1
ATOM 690 N N . GLN A 1 89 ? 4.770 -3.101 12.175 1.00 95.81 89 GLN A N 1
ATOM 691 C CA . GLN A 1 89 ? 4.008 -2.800 13.389 1.00 95.81 89 GLN A CA 1
ATOM 692 C C . GLN A 1 89 ? 2.533 -3.213 13.258 1.00 95.81 89 GLN A C 1
ATOM 694 O O . GLN A 1 89 ? 1.965 -3.790 14.183 1.00 95.81 89 GLN A O 1
ATOM 699 N N . VAL A 1 90 ? 1.907 -2.976 12.097 1.00 97.25 90 VAL A N 1
ATOM 700 C CA . VAL A 1 90 ? 0.545 -3.458 11.808 1.00 97.25 90 VAL A CA 1
ATOM 701 C C . VAL A 1 90 ? 0.491 -4.984 11.773 1.00 97.25 90 VAL A C 1
ATOM 703 O O . VAL A 1 90 ? -0.364 -5.568 12.432 1.00 97.25 90 VAL A O 1
ATOM 706 N N . MET A 1 91 ? 1.398 -5.632 11.042 1.00 96.44 91 MET A N 1
ATOM 707 C CA . MET A 1 91 ? 1.395 -7.089 10.849 1.00 96.44 91 MET A CA 1
ATOM 708 C C . MET A 1 91 ? 1.611 -7.881 12.144 1.00 96.44 91 MET A C 1
ATOM 710 O O . MET A 1 91 ? 1.046 -8.965 12.305 1.00 96.44 91 MET A O 1
ATOM 714 N N . PHE A 1 92 ? 2.410 -7.349 13.069 1.00 94.56 92 PHE A N 1
ATOM 715 C CA . PHE A 1 92 ? 2.738 -7.994 14.345 1.00 94.56 92 PHE A CA 1
ATOM 716 C C . PHE A 1 92 ? 1.892 -7.506 15.524 1.00 94.56 92 PHE A C 1
ATOM 718 O O . PHE A 1 92 ? 2.131 -7.912 16.661 1.00 94.56 92 PHE A O 1
ATOM 725 N N . CYS A 1 93 ? 0.865 -6.692 15.270 1.00 96.19 93 CYS A N 1
ATOM 726 C CA . CYS A 1 93 ? -0.103 -6.324 16.293 1.00 96.19 93 CYS A CA 1
ATOM 727 C C . CYS A 1 93 ? -0.723 -7.606 16.900 1.00 96.19 93 CYS A C 1
ATOM 729 O O . CYS A 1 93 ? -1.296 -8.406 16.158 1.00 96.19 93 CYS A O 1
ATOM 731 N N . PRO A 1 94 ? -0.659 -7.816 18.231 1.00 92.44 94 PRO A N 1
ATOM 732 C CA . PRO A 1 94 ? -1.055 -9.085 18.864 1.00 92.44 94 PRO A CA 1
ATOM 733 C C . PRO A 1 94 ? -2.559 -9.375 18.758 1.00 92.44 94 PRO A C 1
ATOM 735 O O . PRO A 1 94 ? -2.992 -10.520 18.848 1.00 92.44 94 PRO A O 1
ATOM 738 N N . GLY A 1 95 ? -3.356 -8.329 18.555 1.00 94.06 95 GLY A N 1
ATOM 739 C CA . GLY A 1 95 ? -4.772 -8.402 18.230 1.00 94.06 95 GLY A CA 1
ATOM 740 C C . GLY A 1 95 ? -5.302 -6.998 17.985 1.00 94.06 95 GLY A C 1
ATOM 741 O O . GLY A 1 95 ? -5.136 -6.119 18.826 1.00 94.06 95 GLY A O 1
ATOM 742 N N . HIS A 1 96 ? -5.891 -6.742 16.817 1.00 96.31 96 HIS A N 1
ATOM 743 C CA . HIS A 1 96 ? -6.346 -5.394 16.483 1.00 96.31 96 HIS A CA 1
ATOM 744 C C . HIS A 1 96 ? -7.589 -4.999 17.296 1.00 96.31 96 HIS A C 1
ATOM 746 O O . HIS A 1 96 ? -8.700 -5.448 17.020 1.00 96.31 96 HIS A O 1
ATOM 752 N N . GLU A 1 97 ? -7.421 -4.091 18.258 1.00 96.38 97 GLU A N 1
ATOM 753 C CA . GLU A 1 97 ? -8.533 -3.460 18.973 1.00 96.38 97 GLU A CA 1
ATOM 754 C C . GLU A 1 97 ? -9.057 -2.254 18.195 1.00 96.38 97 GLU A C 1
ATOM 756 O O . GLU A 1 97 ? -8.549 -1.139 18.328 1.00 96.38 97 GLU A O 1
ATOM 761 N N . ILE A 1 98 ? -10.073 -2.467 17.362 1.00 97.31 98 ILE A N 1
ATOM 762 C CA . ILE A 1 98 ? -10.613 -1.413 16.503 1.00 97.31 98 ILE A CA 1
ATOM 763 C C . ILE A 1 98 ? -11.596 -0.514 17.265 1.00 97.31 98 ILE A C 1
ATOM 765 O O . ILE A 1 98 ? -12.602 -0.984 17.799 1.00 97.31 98 ILE A O 1
ATOM 769 N N . LYS A 1 99 ? -11.335 0.797 17.272 1.00 96.56 99 LYS A N 1
ATOM 770 C CA . LYS A 1 99 ? -12.198 1.833 17.860 1.00 96.56 99 LYS A CA 1
ATOM 771 C C . LYS A 1 99 ? -12.511 2.921 16.841 1.00 96.56 99 LYS A C 1
ATOM 773 O O . LYS A 1 99 ? -11.748 3.138 15.900 1.00 96.56 99 LYS A O 1
ATOM 778 N N . THR A 1 100 ? -13.642 3.597 17.025 1.00 96.19 100 THR A N 1
ATOM 779 C CA . THR A 1 100 ? -14.010 4.764 16.218 1.00 96.19 100 THR A CA 1
ATOM 780 C C . THR A 1 100 ? -13.003 5.886 16.417 1.00 96.19 100 THR A C 1
ATOM 782 O O . THR A 1 100 ? -12.529 6.128 17.527 1.00 96.19 100 THR A O 1
ATOM 785 N N . LEU A 1 101 ? -12.704 6.574 15.330 1.00 92.25 101 LEU A N 1
ATOM 786 C CA . LEU A 1 101 ? -11.899 7.776 15.315 1.00 92.25 101 LEU A CA 1
ATOM 787 C C . LEU A 1 101 ? -12.763 8.990 15.680 1.00 92.25 101 LEU A C 1
ATOM 789 O O . LEU A 1 101 ? -13.803 9.211 15.062 1.00 92.25 101 LEU A O 1
ATOM 793 N N . ASP A 1 102 ? -12.338 9.770 16.673 1.00 82.62 102 ASP A N 1
ATOM 794 C CA . ASP A 1 102 ? -13.019 11.006 17.076 1.00 82.62 102 ASP A CA 1
ATOM 795 C C . ASP A 1 102 ? -12.515 12.191 16.239 1.00 82.62 102 ASP A C 1
ATOM 797 O O . ASP A 1 102 ? -11.720 13.015 16.689 1.00 82.62 102 ASP A O 1
ATOM 801 N N . ASN A 1 103 ? -12.906 12.211 14.962 1.00 73.19 103 ASN A N 1
ATOM 802 C CA . ASN A 1 103 ? -12.358 13.145 13.970 1.00 73.19 103 ASN A CA 1
ATOM 803 C C . ASN A 1 103 ? -13.378 14.180 13.469 1.00 73.19 103 ASN A C 1
ATOM 805 O O . ASN A 1 103 ? -13.053 14.953 12.568 1.00 73.19 103 ASN A O 1
ATOM 809 N N . GLY A 1 104 ? -14.609 14.164 13.994 1.00 76.31 104 GLY A N 1
ATOM 810 C CA . GLY A 1 104 ? -15.740 14.890 13.408 1.00 76.31 104 GLY A CA 1
ATOM 811 C C . GLY A 1 104 ? -16.119 14.396 12.003 1.00 76.31 104 GLY A C 1
ATOM 812 O O . GLY A 1 104 ? -15.607 13.385 11.515 1.00 76.31 104 GLY A O 1
ATOM 813 N N . GLU A 1 105 ? -17.041 15.105 11.346 1.00 78.50 105 GLU A N 1
ATOM 814 C CA . GLU A 1 105 ? -17.322 14.881 9.923 1.00 78.50 105 GLU A CA 1
ATOM 815 C C . GLU A 1 105 ? -16.103 15.293 9.093 1.00 78.50 105 GLU A C 1
ATOM 817 O O . GLU A 1 105 ? -15.619 16.421 9.191 1.00 78.50 105 GLU A O 1
ATOM 822 N N . GLN A 1 106 ? -15.594 14.365 8.282 1.00 85.62 106 GLN A N 1
ATOM 823 C CA . GLN A 1 106 ? -14.474 14.632 7.391 1.00 85.62 106 GLN A CA 1
ATOM 824 C C . GLN A 1 106 ? -14.976 14.872 5.969 1.00 85.62 106 GLN A C 1
ATOM 826 O O . GLN A 1 106 ? -15.668 14.027 5.400 1.00 85.62 106 GLN A O 1
ATOM 831 N N . ASP A 1 107 ? -14.577 16.000 5.388 1.00 92.69 107 ASP A N 1
ATOM 832 C CA . ASP A 1 107 ? -14.795 16.294 3.975 1.00 92.69 107 ASP A CA 1
ATOM 833 C C . ASP A 1 107 ? -13.743 15.569 3.118 1.00 92.69 107 ASP A C 1
ATOM 835 O O . ASP A 1 107 ? -12.536 15.686 3.358 1.00 92.69 107 ASP A O 1
ATOM 839 N N . PHE A 1 108 ? -14.210 14.774 2.152 1.00 92.12 108 PHE A N 1
ATOM 840 C CA . PHE A 1 108 ? -13.348 13.968 1.288 1.00 92.12 108 PHE A CA 1
ATOM 841 C C . PHE A 1 108 ? -12.504 14.826 0.346 1.00 92.12 108 PHE A C 1
ATOM 843 O O . PHE A 1 108 ? -11.304 14.578 0.218 1.00 92.12 108 PHE A O 1
ATOM 850 N N . ASP A 1 109 ? -13.113 15.825 -0.291 1.00 93.75 109 ASP A N 1
ATOM 851 C CA . ASP A 1 109 ? -12.451 16.651 -1.299 1.00 93.75 109 ASP A CA 1
ATOM 852 C C . ASP A 1 109 ? -11.369 17.514 -0.646 1.00 93.75 109 ASP A C 1
ATOM 854 O O . ASP A 1 109 ? -10.247 17.590 -1.148 1.00 93.75 109 ASP A O 1
ATOM 858 N N . GLN A 1 110 ? -11.655 18.066 0.536 1.00 95.31 110 GLN A N 1
ATOM 859 C CA . GLN A 1 110 ? -10.665 18.783 1.332 1.00 95.31 110 GLN A CA 1
ATOM 860 C C . GLN A 1 110 ? -9.531 17.858 1.785 1.00 95.31 110 GLN A C 1
ATOM 862 O O . GLN A 1 110 ? -8.365 18.215 1.660 1.00 95.31 110 GLN A O 1
ATOM 867 N N . ALA A 1 111 ? -9.836 16.652 2.277 1.00 94.88 111 ALA A N 1
ATOM 868 C CA . ALA A 1 111 ? -8.801 15.701 2.687 1.00 94.88 111 ALA A CA 1
ATOM 869 C C . ALA A 1 111 ? -7.894 15.275 1.522 1.00 94.88 111 ALA A C 1
ATOM 871 O O . ALA A 1 111 ? -6.692 15.080 1.712 1.00 94.88 111 ALA A O 1
ATOM 872 N N . ALA A 1 112 ? -8.469 15.113 0.327 1.00 94.12 112 ALA A N 1
ATOM 873 C CA . ALA A 1 112 ? -7.736 14.808 -0.894 1.00 94.12 112 ALA A CA 1
ATOM 874 C C . ALA A 1 112 ? -6.823 15.971 -1.299 1.00 94.12 112 ALA A C 1
ATOM 876 O O . ALA A 1 112 ? -5.644 15.739 -1.565 1.00 94.12 112 ALA A O 1
ATOM 877 N N . ALA A 1 113 ? -7.336 17.205 -1.287 1.00 95.38 113 ALA A N 1
ATOM 878 C CA . ALA A 1 113 ? -6.544 18.402 -1.553 1.00 95.38 113 ALA A CA 1
ATOM 879 C C . ALA A 1 113 ? -5.386 18.542 -0.551 1.00 95.38 113 ALA A C 1
ATOM 881 O O . ALA A 1 113 ? -4.232 18.622 -0.966 1.00 95.38 113 ALA A O 1
ATOM 882 N N . ASP A 1 114 ? -5.671 18.434 0.751 1.00 95.44 114 ASP A N 1
ATOM 883 C CA . ASP A 1 114 ? -4.668 18.531 1.818 1.00 95.44 114 ASP A CA 1
ATOM 884 C C . ASP A 1 114 ? -3.551 17.490 1.651 1.00 95.44 114 ASP A C 1
ATOM 886 O O . ASP A 1 114 ? -2.378 17.782 1.882 1.00 95.44 114 ASP A O 1
ATOM 890 N N . LEU A 1 115 ? -3.900 16.258 1.258 1.00 95.00 115 LEU A N 1
ATOM 891 C CA . LEU A 1 115 ? -2.913 15.209 1.012 1.00 95.00 115 LEU A CA 1
ATOM 892 C C . LEU A 1 115 ? -2.030 15.543 -0.195 1.00 95.00 115 LEU A C 1
ATOM 894 O O . LEU A 1 115 ? -0.822 15.334 -0.125 1.00 95.00 115 LEU A O 1
ATOM 898 N N . MET A 1 116 ? -2.621 16.031 -1.287 1.00 93.50 116 MET A N 1
ATOM 899 C CA . MET A 1 116 ? -1.898 16.353 -2.521 1.00 93.50 116 MET A CA 1
ATOM 900 C C . MET A 1 116 ? -1.001 17.587 -2.382 1.00 93.50 116 MET A C 1
ATOM 902 O O . MET A 1 116 ? 0.040 17.650 -3.033 1.00 93.50 116 MET A O 1
ATOM 906 N N . GLU A 1 117 ? -1.385 18.542 -1.537 1.00 94.69 117 GLU A N 1
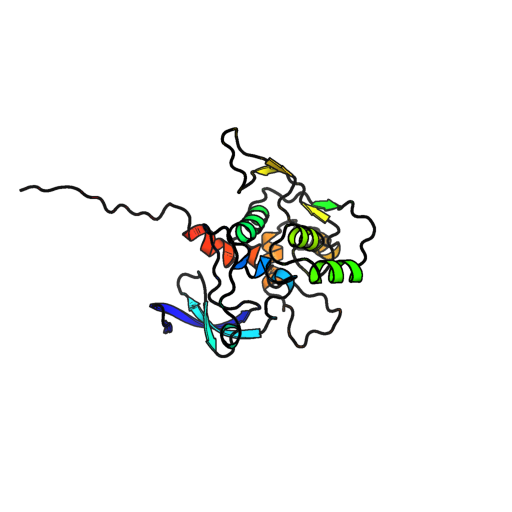ATOM 907 C CA . GLU A 1 117 ? -0.630 19.769 -1.261 1.00 94.69 117 GLU A CA 1
ATOM 908 C C . GLU A 1 117 ? 0.441 19.592 -0.173 1.00 94.69 117 GLU A C 1
ATOM 910 O O . GLU A 1 117 ? 1.318 20.444 -0.022 1.00 94.69 117 GLU A O 1
ATOM 915 N N . ALA A 1 118 ? 0.397 18.493 0.589 1.00 93.75 118 ALA A N 1
ATOM 916 C CA . ALA A 1 118 ? 1.353 18.241 1.656 1.00 93.75 118 ALA A CA 1
ATOM 917 C C . ALA A 1 118 ? 2.787 18.101 1.125 1.00 93.75 118 ALA A C 1
ATOM 919 O O . ALA A 1 118 ? 3.066 17.346 0.191 1.00 93.75 118 ALA A O 1
ATOM 920 N N . GLU A 1 119 ? 3.720 18.790 1.786 1.00 92.50 119 GLU A N 1
ATOM 921 C CA . GLU A 1 119 ? 5.122 18.783 1.386 1.00 92.50 119 GLU A CA 1
ATOM 922 C C . GLU A 1 119 ? 5.733 17.367 1.506 1.00 92.50 119 GLU A C 1
ATOM 924 O O . GLU A 1 119 ? 5.629 16.732 2.568 1.00 92.50 119 GLU A O 1
ATOM 929 N N . PRO A 1 120 ? 6.391 16.865 0.444 1.00 91.56 120 PRO A N 1
ATOM 930 C CA . PRO A 1 120 ? 7.097 15.591 0.438 1.00 91.56 120 PRO A CA 1
ATOM 931 C C . PRO A 1 120 ? 8.059 15.395 1.611 1.00 91.56 120 PRO A C 1
ATOM 933 O O . PRO A 1 120 ? 8.773 16.305 2.016 1.00 91.56 120 PRO A O 1
ATOM 936 N N . ALA A 1 121 ? 8.133 14.165 2.115 1.00 87.88 121 ALA A N 1
ATOM 937 C CA . ALA A 1 121 ? 9.064 13.730 3.153 1.00 87.88 121 ALA A CA 1
ATOM 938 C C . ALA A 1 121 ? 8.955 14.494 4.487 1.00 87.88 121 ALA A C 1
ATOM 940 O O . ALA A 1 121 ? 9.886 14.474 5.292 1.00 87.88 121 ALA A O 1
ATOM 941 N N . THR A 1 122 ? 7.797 15.103 4.763 1.00 89.81 122 THR A N 1
ATOM 942 C CA . THR A 1 122 ? 7.537 15.834 6.008 1.00 89.81 122 THR A CA 1
ATOM 943 C C . THR A 1 122 ? 6.598 15.084 6.963 1.00 89.81 122 THR A C 1
ATOM 945 O O . THR A 1 122 ? 5.809 14.226 6.544 1.00 89.81 122 THR A O 1
ATOM 948 N N . PRO A 1 123 ? 6.602 15.436 8.265 1.00 89.69 123 PRO A N 1
ATOM 949 C CA . PRO A 1 123 ? 5.581 14.978 9.207 1.00 89.69 123 PRO A CA 1
ATOM 950 C C . PRO A 1 123 ? 4.151 15.359 8.796 1.00 89.69 123 PRO A C 1
ATOM 952 O O . PRO A 1 123 ? 3.219 14.620 9.106 1.00 89.69 123 PRO A O 1
ATOM 955 N N . MET A 1 124 ? 3.969 16.470 8.069 1.00 92.25 124 MET A N 1
ATOM 956 C CA . MET A 1 124 ? 2.653 16.902 7.592 1.00 92.25 124 MET A CA 1
ATOM 957 C C . MET A 1 124 ? 2.062 15.896 6.602 1.00 92.25 124 MET A C 1
ATOM 959 O O . MET A 1 124 ? 0.915 15.487 6.762 1.00 92.25 124 MET A O 1
ATOM 963 N N . LEU A 1 125 ? 2.851 15.417 5.635 1.00 92.19 125 LEU A N 1
ATOM 964 C CA . LEU A 1 125 ? 2.396 14.374 4.713 1.00 92.19 125 LEU A CA 1
ATOM 965 C C . LEU A 1 125 ? 1.964 13.107 5.464 1.00 92.19 125 LEU A C 1
ATOM 967 O O . LEU A 1 125 ? 0.918 12.530 5.166 1.00 92.19 125 LEU A O 1
ATOM 971 N N . ARG A 1 126 ? 2.729 12.693 6.481 1.00 90.38 126 ARG A N 1
ATOM 972 C CA . ARG A 1 126 ? 2.371 11.537 7.319 1.00 90.38 126 ARG A CA 1
ATOM 973 C C . ARG A 1 126 ? 1.064 11.758 8.070 1.00 90.38 126 ARG A C 1
ATOM 975 O O . ARG A 1 126 ? 0.227 10.860 8.095 1.00 90.38 126 ARG A O 1
ATOM 982 N N . PHE A 1 127 ? 0.870 12.945 8.636 1.00 92.12 127 PHE A N 1
ATOM 983 C CA . PHE A 1 127 ? -0.382 13.316 9.287 1.00 92.12 127 PHE A CA 1
ATOM 984 C C . PHE A 1 127 ? -1.567 13.236 8.314 1.00 92.12 127 PHE A C 1
ATOM 986 O O . PHE A 1 127 ? -2.585 12.626 8.638 1.00 92.12 127 PHE A O 1
ATOM 993 N N . GLN A 1 128 ? -1.424 13.757 7.091 1.00 94.75 128 GLN A N 1
ATOM 994 C CA . GLN A 1 128 ? -2.490 13.658 6.092 1.00 94.75 128 GLN A CA 1
ATOM 995 C C . GLN A 1 128 ? -2.773 12.206 5.695 1.00 94.75 128 GLN A C 1
ATOM 997 O O . GLN A 1 128 ? -3.935 11.813 5.614 1.00 94.75 128 GLN A O 1
ATOM 1002 N N . LEU A 1 129 ? -1.743 11.367 5.537 1.00 93.62 129 LEU A N 1
ATOM 1003 C CA . LEU A 1 129 ? -1.901 9.935 5.248 1.00 93.62 129 LEU A CA 1
ATOM 1004 C C . LEU A 1 129 ? -2.653 9.174 6.355 1.00 93.62 129 LEU A C 1
ATOM 1006 O O . LEU A 1 129 ? -3.387 8.234 6.049 1.00 93.62 129 LEU A O 1
ATOM 1010 N N . GLN A 1 130 ? -2.546 9.596 7.620 1.00 92.75 130 GLN A N 1
ATOM 1011 C CA . GLN A 1 130 ? -3.290 9.007 8.744 1.00 92.75 130 GLN A CA 1
ATOM 1012 C C . GLN A 1 130 ? -4.807 9.264 8.687 1.00 92.75 130 GLN A C 1
ATOM 1014 O O . GLN A 1 130 ? -5.561 8.694 9.474 1.00 92.75 130 GLN A O 1
ATOM 1019 N N . ARG A 1 131 ? -5.301 10.090 7.763 1.00 95.12 131 ARG A N 1
ATOM 1020 C CA . ARG A 1 131 ? -6.747 10.290 7.566 1.00 95.12 131 ARG A CA 1
ATOM 1021 C C . ARG A 1 131 ? -7.385 9.202 6.703 1.00 95.12 131 ARG A C 1
ATOM 1023 O O . ARG A 1 131 ? -8.606 9.140 6.614 1.00 95.12 131 ARG A O 1
ATOM 1030 N N . TRP A 1 132 ? -6.588 8.335 6.083 1.00 96.31 132 TRP A N 1
ATOM 1031 C CA . TRP A 1 132 ? -7.051 7.401 5.059 1.00 96.31 132 TRP A CA 1
ATOM 1032 C C . TRP A 1 132 ? -7.052 5.957 5.537 1.00 96.31 132 TRP A C 1
ATOM 1034 O O . TRP A 1 132 ? -6.293 5.555 6.418 1.00 96.31 132 TRP A O 1
ATOM 1044 N N . CYS A 1 133 ? -7.911 5.154 4.918 1.00 97.81 133 CYS A N 1
ATOM 1045 C CA . CYS A 1 133 ? -7.952 3.724 5.143 1.00 97.81 133 CYS A CA 1
ATOM 1046 C C . CYS A 1 133 ? -6.650 3.052 4.669 1.00 97.81 133 CYS A C 1
ATOM 1048 O O . CYS A 1 133 ? -6.088 3.384 3.626 1.00 97.81 133 CYS A O 1
ATOM 1050 N N . SER A 1 134 ? -6.185 2.055 5.418 1.00 97.81 134 SER A N 1
ATOM 1051 C CA . SER A 1 134 ? -5.035 1.211 5.076 1.00 97.81 134 SER A CA 1
ATOM 1052 C C . SER A 1 134 ? -5.333 0.201 3.958 1.00 97.81 134 SER A C 1
ATOM 1054 O O . SER A 1 134 ? -4.413 -0.423 3.449 1.00 97.81 134 SER A O 1
ATOM 1056 N N . MET A 1 135 ? -6.601 0.048 3.558 1.00 98.06 135 MET A N 1
ATOM 1057 C CA . MET A 1 135 ? -7.052 -0.975 2.603 1.00 98.06 135 MET A CA 1
ATOM 1058 C C . MET A 1 135 ? -7.539 -0.387 1.272 1.00 98.06 135 MET A C 1
ATOM 1060 O O . MET A 1 135 ? -7.343 -0.984 0.216 1.00 98.06 135 MET A O 1
ATOM 1064 N N . CYS A 1 136 ? -8.172 0.787 1.300 1.00 97.50 136 CYS A N 1
ATOM 1065 C CA . CYS A 1 136 ? -8.777 1.422 0.128 1.00 97.50 136 CYS A CA 1
ATOM 1066 C C . CYS A 1 136 ? -8.596 2.947 0.147 1.00 97.50 136 CYS A C 1
ATOM 1068 O O . CYS A 1 136 ? -7.929 3.498 1.019 1.00 97.50 136 CYS A O 1
ATOM 1070 N N . PHE A 1 137 ? -9.208 3.625 -0.822 1.00 94.69 137 PHE A N 1
ATOM 1071 C CA . PHE A 1 137 ? -9.095 5.070 -1.037 1.00 94.69 137 PHE A CA 1
ATOM 1072 C C . PHE A 1 137 ? -10.108 5.882 -0.212 1.00 94.69 137 PHE A C 1
ATOM 1074 O O . PHE A 1 137 ? -10.315 7.055 -0.476 1.00 94.69 137 PHE A O 1
ATOM 1081 N N . SER A 1 138 ? -10.799 5.280 0.756 1.00 95.69 138 SER A N 1
ATOM 1082 C CA . SER A 1 138 ? -11.762 5.999 1.600 1.00 95.69 138 SER A CA 1
ATOM 1083 C C . SER A 1 138 ? -11.099 6.585 2.846 1.00 95.69 138 SER A C 1
ATOM 1085 O O . SER A 1 138 ? -10.110 6.043 3.346 1.00 95.69 138 SER A O 1
ATOM 1087 N N . LEU A 1 139 ? -11.695 7.640 3.401 1.00 96.00 139 LEU A N 1
ATOM 1088 C CA . LEU A 1 139 ? -11.292 8.181 4.697 1.00 96.00 139 LEU A CA 1
ATOM 1089 C C . LEU A 1 139 ? -11.537 7.179 5.830 1.00 96.00 139 LEU A C 1
ATOM 1091 O O . LEU A 1 139 ? -12.499 6.403 5.817 1.00 96.00 139 LEU A O 1
ATOM 1095 N N . ALA A 1 140 ? -10.632 7.176 6.801 1.00 97.00 140 ALA A N 1
ATOM 1096 C CA . ALA A 1 140 ? -10.704 6.306 7.958 1.00 97.00 140 ALA A CA 1
ATOM 1097 C C . ALA A 1 140 ? -11.701 6.845 8.988 1.00 97.00 140 ALA A C 1
ATOM 1099 O O . ALA A 1 140 ? -11.629 7.995 9.407 1.00 97.00 140 ALA A O 1
ATOM 1100 N N . ALA A 1 141 ? -12.581 5.962 9.454 1.00 96.69 141 ALA A N 1
ATOM 1101 C CA . ALA A 1 141 ? -13.503 6.212 10.561 1.00 96.69 141 ALA A CA 1
ATOM 1102 C C . ALA A 1 141 ? -13.132 5.398 11.814 1.00 96.69 141 ALA A C 1
ATOM 1104 O O . ALA A 1 141 ? -13.725 5.577 12.874 1.00 96.69 141 ALA A O 1
ATOM 1105 N N . TYR A 1 142 ? -12.151 4.501 11.694 1.00 97.62 142 TYR A N 1
ATOM 1106 C CA . TYR A 1 142 ? -11.709 3.602 12.749 1.00 97.62 142 TYR A CA 1
ATOM 1107 C C . TYR A 1 142 ? -10.185 3.478 12.770 1.00 97.62 142 TYR A C 1
ATOM 1109 O O . TYR A 1 142 ? -9.533 3.602 11.730 1.00 97.62 142 TYR A O 1
ATOM 1117 N N . GLN A 1 143 ? -9.623 3.181 13.940 1.00 97.62 143 GLN A N 1
ATOM 1118 C CA . GLN A 1 143 ? -8.203 2.878 14.132 1.00 97.62 143 GLN A CA 1
ATOM 1119 C C . GLN A 1 143 ? -8.006 1.728 15.120 1.00 97.62 143 GLN A C 1
ATOM 1121 O O . GLN A 1 143 ? -8.852 1.495 15.984 1.00 97.62 143 GLN A O 1
ATOM 1126 N N . CYS A 1 144 ? -6.877 1.030 15.012 1.00 97.56 144 CYS A N 1
ATOM 1127 C CA . CYS A 1 144 ? -6.424 0.120 16.060 1.00 97.56 144 CYS A CA 1
ATOM 1128 C C . CYS A 1 144 ? -5.872 0.912 17.259 1.00 97.56 144 CYS A C 1
ATOM 1130 O O . CYS A 1 144 ? -5.065 1.818 17.070 1.00 97.56 144 CYS A O 1
ATOM 1132 N N . CYS A 1 145 ? -6.258 0.521 18.474 1.00 96.31 145 CYS A N 1
ATOM 1133 C CA . CYS A 1 145 ? -5.790 1.069 19.754 1.00 96.31 145 CYS A CA 1
ATOM 1134 C C . CYS A 1 145 ? -5.187 -0.012 20.673 1.00 96.31 145 CYS A C 1
ATOM 1136 O O . CYS A 1 145 ? -5.184 0.140 21.891 1.00 96.31 145 CYS A O 1
ATOM 1138 N N . ALA A 1 146 ? -4.739 -1.139 20.115 1.00 96.50 146 ALA A N 1
ATOM 1139 C CA . ALA A 1 146 ? -4.128 -2.199 20.910 1.00 96.50 146 ALA A CA 1
ATOM 1140 C C . ALA A 1 146 ? -2.759 -1.751 21.433 1.00 96.50 146 ALA A C 1
ATOM 1142 O O . ALA A 1 146 ? -1.919 -1.284 20.653 1.00 96.50 146 ALA A O 1
ATOM 1143 N N . ALA A 1 147 ? -2.540 -1.918 22.737 1.00 95.44 147 ALA A N 1
ATOM 1144 C CA . ALA A 1 147 ? -1.242 -1.684 23.353 1.00 95.44 147 ALA A CA 1
ATOM 1145 C C . ALA A 1 147 ? -0.227 -2.721 22.849 1.00 95.44 147 ALA A C 1
ATOM 1147 O O . ALA A 1 147 ? -0.512 -3.919 22.858 1.00 95.44 147 ALA A O 1
ATOM 1148 N N . GLN A 1 148 ? 0.939 -2.267 22.397 1.00 93.50 148 GLN A N 1
ATOM 1149 C CA . GLN A 1 148 ? 1.981 -3.135 21.840 1.00 93.50 148 GLN A CA 1
ATOM 1150 C C . GLN A 1 148 ? 3.367 -2.485 21.931 1.00 93.50 148 GLN A C 1
ATOM 1152 O O . GLN A 1 148 ? 3.428 -1.257 21.979 1.00 93.50 148 GLN A O 1
ATOM 1157 N N . PRO A 1 149 ? 4.459 -3.266 21.920 1.00 92.19 149 PRO A N 1
ATOM 1158 C CA . PRO A 1 149 ? 5.809 -2.714 21.856 1.00 92.19 149 PRO A CA 1
ATOM 1159 C C . PRO A 1 149 ? 6.020 -1.861 20.600 1.00 92.19 149 PRO A C 1
ATOM 1161 O O . PRO A 1 149 ? 5.548 -2.219 19.516 1.00 92.19 149 PRO A O 1
ATOM 1164 N N . ASP A 1 150 ? 6.730 -0.747 20.747 1.00 91.44 150 ASP A N 1
ATOM 1165 C CA . ASP A 1 150 ? 7.239 0.048 19.633 1.00 91.44 150 ASP A CA 1
ATOM 1166 C C . ASP A 1 150 ? 8.429 -0.678 18.999 1.00 91.44 150 ASP A C 1
ATOM 1168 O O . ASP A 1 150 ? 9.508 -0.747 19.591 1.00 91.44 150 ASP A O 1
ATOM 1172 N N . LEU A 1 151 ? 8.253 -1.206 17.786 1.00 88.44 151 LEU A N 1
ATOM 1173 C CA . LEU A 1 151 ? 9.317 -1.931 17.087 1.00 88.44 151 LEU A CA 1
ATOM 1174 C C . LEU A 1 151 ? 10.500 -1.033 16.686 1.00 88.44 151 LEU A C 1
ATOM 1176 O O . LEU A 1 151 ? 11.564 -1.550 16.354 1.00 88.44 151 LEU A O 1
ATOM 1180 N N . MET A 1 152 ? 10.328 0.292 16.706 1.00 83.19 152 MET A N 1
ATOM 1181 C CA . MET A 1 152 ? 11.375 1.277 16.408 1.00 83.19 152 MET A CA 1
ATOM 1182 C C . MET A 1 152 ? 11.841 2.056 17.643 1.00 83.19 152 MET A C 1
ATOM 1184 O O . MET A 1 152 ? 12.880 2.714 17.599 1.00 83.19 152 MET A O 1
ATOM 1188 N N . GLY A 1 153 ? 11.081 2.004 18.737 1.00 71.50 153 GLY A N 1
ATOM 1189 C CA . GLY A 1 153 ? 11.252 2.834 19.930 1.00 71.50 153 GLY A CA 1
ATOM 1190 C C . GLY A 1 153 ? 12.046 2.183 21.059 1.00 71.50 153 GLY A C 1
ATOM 1191 O O . GLY A 1 153 ? 11.765 2.463 22.224 1.00 71.50 153 GLY A O 1
ATOM 1192 N N . ALA A 1 154 ? 13.008 1.305 20.758 1.00 60.53 154 ALA A N 1
ATOM 1193 C CA . ALA A 1 154 ? 13.851 0.710 21.792 1.00 60.53 154 ALA A CA 1
ATOM 1194 C C . ALA A 1 154 ? 14.625 1.815 22.536 1.00 60.53 154 ALA A C 1
ATOM 1196 O O . ALA A 1 154 ? 15.433 2.531 21.943 1.00 60.53 154 ALA A O 1
ATOM 1197 N N . SER A 1 155 ? 14.362 1.966 23.835 1.00 55.47 155 SER A N 1
ATOM 1198 C CA . SER A 1 155 ? 15.077 2.898 24.708 1.00 55.47 155 SER A CA 1
ATOM 1199 C C . SER A 1 155 ? 15.877 2.123 25.753 1.00 55.47 155 SER A C 1
ATOM 1201 O O . SER A 1 155 ? 15.509 1.009 26.127 1.00 55.47 155 SER A O 1
ATOM 1203 N N . GLU A 1 156 ? 16.963 2.715 26.251 1.00 57.22 156 GLU A N 1
ATOM 1204 C CA . GLU A 1 156 ? 17.819 2.118 27.290 1.00 57.22 156 GLU A CA 1
ATOM 1205 C C . GLU A 1 156 ? 17.070 1.861 28.618 1.00 57.22 156 GLU A C 1
ATOM 1207 O O . GLU A 1 156 ? 17.548 1.101 29.458 1.00 57.22 156 GLU A O 1
ATOM 1212 N N . GLU A 1 157 ? 15.880 2.449 28.803 1.00 60.78 157 GLU A N 1
ATOM 1213 C CA . GLU A 1 157 ? 15.065 2.357 30.025 1.00 60.78 157 GLU A CA 1
ATOM 1214 C C . GLU A 1 157 ? 13.904 1.342 29.934 1.00 60.78 157 GLU A C 1
ATOM 1216 O O . GLU A 1 157 ? 13.117 1.215 30.874 1.00 60.78 157 GLU A O 1
ATOM 1221 N N . GLY A 1 158 ? 13.805 0.585 28.834 1.00 64.19 158 GLY A N 1
ATOM 1222 C CA . GLY A 1 158 ? 12.796 -0.458 28.629 1.00 64.19 158 GLY A CA 1
ATOM 1223 C C . GLY A 1 158 ? 12.090 -0.376 27.274 1.00 64.19 158 GLY A C 1
ATOM 1224 O O . GLY A 1 158 ? 12.317 0.536 26.474 1.00 64.19 158 GLY A O 1
ATOM 1225 N N . GLU A 1 159 ? 11.215 -1.352 27.017 1.00 68.75 159 GLU A N 1
ATOM 1226 C CA . GLU A 1 159 ? 10.398 -1.407 25.800 1.00 68.75 159 GLU A CA 1
ATOM 1227 C C . GLU A 1 159 ? 9.335 -0.299 25.832 1.00 68.75 159 GLU A C 1
ATOM 1229 O O . GLU A 1 159 ? 8.409 -0.324 26.650 1.00 68.75 159 GLU A O 1
ATOM 1234 N N . ALA A 1 160 ? 9.464 0.694 24.947 1.00 83.38 160 ALA A N 1
ATOM 1235 C CA . ALA A 1 160 ? 8.425 1.697 24.757 1.00 83.38 160 ALA A CA 1
ATOM 1236 C C . ALA A 1 160 ? 7.145 1.021 24.243 1.00 83.38 160 ALA A C 1
ATOM 1238 O O . ALA A 1 160 ? 7.191 0.156 23.371 1.00 83.38 160 ALA A O 1
ATOM 1239 N N . MET A 1 161 ? 5.991 1.422 24.779 1.00 89.88 161 MET A N 1
ATOM 1240 C CA . MET A 1 161 ? 4.689 0.885 24.381 1.00 89.88 161 MET A CA 1
ATOM 1241 C C . MET A 1 161 ? 3.923 1.912 23.547 1.00 89.88 161 MET A C 1
ATOM 1243 O O . MET A 1 161 ? 3.749 3.059 23.961 1.00 89.88 161 MET A O 1
ATOM 1247 N N . LEU A 1 162 ? 3.402 1.481 22.402 1.00 91.31 162 LEU A N 1
ATOM 1248 C CA . LEU A 1 162 ? 2.486 2.240 21.559 1.00 91.31 162 LEU A CA 1
ATOM 1249 C C . LEU A 1 162 ? 1.032 1.927 21.906 1.00 91.31 162 LEU A C 1
ATOM 1251 O O . LEU A 1 162 ? 0.680 0.807 22.278 1.00 91.31 162 LEU A O 1
ATOM 1255 N N . ASN A 1 163 ? 0.166 2.920 21.709 1.00 92.19 163 ASN A N 1
ATOM 1256 C CA . ASN A 1 163 ? -1.281 2.743 21.708 1.00 92.19 163 ASN A CA 1
ATOM 1257 C C . ASN A 1 163 ? -1.782 2.700 20.258 1.00 92.19 163 ASN A C 1
ATOM 1259 O O . ASN A 1 163 ? -2.043 3.740 19.650 1.00 92.19 163 ASN A O 1
ATOM 1263 N N . GLY A 1 164 ? -1.902 1.488 19.717 1.00 95.00 164 GLY A N 1
ATOM 1264 C CA . GLY A 1 164 ? -2.247 1.243 18.321 1.00 95.00 164 GLY A CA 1
ATOM 1265 C C . GLY A 1 164 ? -1.038 0.939 17.437 1.00 95.00 164 GLY A C 1
ATOM 1266 O O . GLY A 1 164 ? 0.082 1.351 17.709 1.00 95.00 164 GLY A O 1
ATOM 1267 N N . CYS A 1 165 ? -1.294 0.219 16.343 1.00 96.44 165 CYS A N 1
ATOM 1268 C CA . CYS A 1 165 ? -0.271 -0.203 15.374 1.00 96.44 165 CYS A CA 1
ATOM 1269 C C . CYS A 1 165 ? -0.191 0.686 14.125 1.00 96.44 165 CYS A C 1
ATOM 1271 O O . CYS A 1 165 ? 0.567 0.395 13.212 1.00 96.44 165 CYS A O 1
ATOM 1273 N N . GLY A 1 166 ? -1.043 1.711 14.023 1.00 95.50 166 GLY A N 1
ATOM 1274 C CA . GLY A 1 166 ? -1.182 2.523 12.810 1.00 95.50 166 GLY A CA 1
ATOM 1275 C C . GLY A 1 166 ? -2.225 2.022 11.799 1.00 95.50 166 GLY A C 1
ATOM 1276 O O . GLY A 1 166 ? -2.521 2.741 10.845 1.00 95.50 166 GLY A O 1
ATOM 1277 N N . LEU A 1 167 ? -2.850 0.853 12.011 1.00 97.81 167 LEU A N 1
ATOM 1278 C CA . LEU A 1 167 ? -3.959 0.381 11.170 1.00 97.81 167 LEU A CA 1
ATOM 1279 C C . LEU A 1 167 ? -5.171 1.315 11.281 1.00 97.81 167 LEU A C 1
ATOM 1281 O O . LEU A 1 167 ? -5.663 1.578 12.383 1.00 97.81 167 LEU A O 1
ATOM 1285 N N . ARG A 1 168 ? -5.694 1.754 10.131 1.00 97.88 168 ARG A N 1
ATOM 1286 C CA . ARG A 1 168 ? -6.867 2.630 10.031 1.00 97.88 168 ARG A CA 1
ATOM 1287 C C . ARG A 1 168 ? -7.839 2.134 8.973 1.00 97.88 168 ARG A C 1
ATOM 1289 O O . ARG A 1 168 ? -7.439 1.723 7.887 1.00 97.88 168 ARG A O 1
ATOM 1296 N N . LEU A 1 169 ? -9.135 2.171 9.264 1.00 98.25 169 LEU A N 1
ATOM 1297 C CA . LEU A 1 169 ? -10.163 1.584 8.403 1.00 98.25 169 LEU A CA 1
ATOM 1298 C C . LEU A 1 169 ? -11.319 2.555 8.172 1.00 98.25 169 LEU A C 1
ATOM 1300 O O . LEU A 1 169 ? -11.765 3.245 9.089 1.00 98.25 169 LEU A O 1
ATOM 1304 N N . CYS A 1 170 ? -11.833 2.599 6.943 1.00 97.75 170 CYS A N 1
ATOM 1305 C CA . CYS A 1 170 ? -13.146 3.184 6.680 1.00 97.75 170 CYS A CA 1
ATOM 1306 C C . CYS A 1 170 ? -14.248 2.245 7.200 1.00 97.75 170 CYS A C 1
ATOM 1308 O O . CYS A 1 170 ? -13.995 1.065 7.457 1.00 97.75 170 CYS A O 1
ATOM 1310 N N . ALA A 1 171 ? -15.487 2.731 7.297 1.00 96.56 171 ALA A N 1
ATOM 1311 C CA . ALA A 1 171 ? -16.604 1.925 7.798 1.00 96.56 171 ALA A CA 1
ATOM 1312 C C . ALA A 1 171 ? -16.835 0.630 6.999 1.00 96.56 171 ALA A C 1
ATOM 1314 O O . ALA A 1 171 ? -17.133 -0.413 7.578 1.00 96.56 171 ALA A O 1
ATOM 1315 N N . SER A 1 172 ? -16.643 0.667 5.676 1.00 97.19 172 SER A N 1
ATOM 1316 C CA . SER A 1 172 ? -16.798 -0.525 4.836 1.00 97.19 172 SER A CA 1
ATOM 1317 C C . SER A 1 172 ? -15.707 -1.563 5.103 1.00 97.19 172 SER A C 1
ATOM 1319 O O . SER A 1 172 ? -16.013 -2.746 5.238 1.00 97.19 172 SER A O 1
ATOM 1321 N N . CYS A 1 173 ? -14.439 -1.146 5.179 1.00 98.50 173 CYS A N 1
ATOM 1322 C CA . CYS A 1 173 ? -13.325 -2.063 5.417 1.00 98.50 173 CYS A CA 1
ATOM 1323 C C . CYS A 1 173 ? -13.334 -2.614 6.844 1.00 98.50 173 CYS A C 1
ATOM 1325 O O . CYS A 1 173 ? -13.024 -3.780 7.039 1.00 98.50 173 CYS A O 1
ATOM 1327 N N . GLU A 1 174 ? -13.750 -1.817 7.824 1.00 98.25 174 GLU A N 1
ATOM 1328 C CA . GLU A 1 174 ? -13.944 -2.279 9.197 1.00 98.25 174 GLU A CA 1
ATOM 1329 C C . GLU A 1 174 ? -15.061 -3.333 9.290 1.00 98.25 174 GLU A C 1
ATOM 1331 O O . GLU A 1 174 ? -14.871 -4.409 9.861 1.00 98.25 174 GLU A O 1
ATOM 1336 N N . CYS A 1 175 ? -16.206 -3.077 8.648 1.00 98.06 175 CYS A N 1
ATOM 1337 C CA . CYS A 1 175 ? -17.303 -4.038 8.567 1.00 98.06 175 CYS A CA 1
ATOM 1338 C C . CYS A 1 175 ? -16.854 -5.352 7.906 1.00 98.06 175 CYS A C 1
ATOM 1340 O O . CYS A 1 175 ? -17.143 -6.424 8.442 1.00 98.06 175 CYS A O 1
ATOM 1342 N N . LYS A 1 176 ? -16.104 -5.259 6.796 1.00 98.19 176 LYS A N 1
ATOM 1343 C CA . LYS A 1 176 ? -15.528 -6.404 6.071 1.00 98.19 176 LYS A CA 1
ATOM 1344 C C . LYS A 1 176 ? -14.558 -7.191 6.960 1.00 98.19 176 LYS A C 1
ATOM 1346 O O . LYS A 1 176 ? -14.706 -8.402 7.083 1.00 98.19 176 LYS A O 1
ATOM 1351 N N . LEU A 1 177 ? -13.634 -6.511 7.645 1.00 98.19 177 LEU A N 1
ATOM 1352 C CA . LEU A 1 177 ? -12.682 -7.131 8.573 1.00 98.19 177 LEU A CA 1
ATOM 1353 C C . LEU A 1 177 ? -13.401 -7.955 9.649 1.00 98.19 177 LEU A C 1
ATOM 1355 O O . LEU A 1 177 ? -13.063 -9.114 9.882 1.00 98.19 177 LEU A O 1
ATOM 1359 N N . ARG A 1 178 ? -14.425 -7.374 10.284 1.00 97.12 178 ARG A N 1
ATOM 1360 C CA . ARG A 1 178 ? -15.154 -8.037 11.370 1.00 97.12 178 ARG A CA 1
ATOM 1361 C C . ARG A 1 178 ? -16.010 -9.206 10.882 1.00 97.12 178 ARG A C 1
ATOM 1363 O O . ARG A 1 178 ? -16.034 -10.250 11.524 1.00 97.12 178 ARG A O 1
ATOM 1370 N N . LYS A 1 179 ? -16.767 -9.014 9.797 1.00 97.44 179 LYS A N 1
ATOM 1371 C CA . LYS A 1 179 ? -17.791 -9.977 9.356 1.00 97.44 179 LYS A CA 1
ATOM 1372 C C . LYS A 1 179 ? -17.237 -11.091 8.480 1.00 97.44 179 LYS A C 1
ATOM 1374 O O . LYS A 1 179 ? -17.667 -12.229 8.635 1.00 97.44 179 LYS A O 1
ATOM 1379 N N . ASP A 1 180 ? -16.296 -10.764 7.599 1.00 98.00 180 ASP A N 1
ATOM 1380 C CA . ASP A 1 180 ? -15.850 -11.6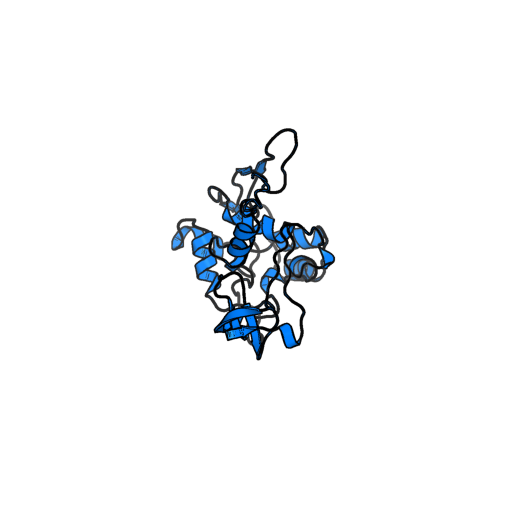83 6.550 1.00 98.00 180 ASP A CA 1
ATOM 1381 C C . ASP A 1 180 ? -14.498 -12.320 6.891 1.00 98.00 180 ASP A C 1
ATOM 1383 O O . ASP A 1 180 ? -14.209 -13.423 6.435 1.00 98.00 180 ASP A O 1
ATOM 1387 N N . PHE A 1 181 ? -13.684 -11.647 7.714 1.00 97.50 181 PHE A N 1
ATOM 1388 C CA . PHE A 1 181 ? -12.328 -12.085 8.061 1.00 97.50 181 PHE A CA 1
ATOM 1389 C C . PHE A 1 181 ? -12.126 -12.373 9.551 1.00 97.50 181 PHE A C 1
ATOM 1391 O O . PHE A 1 181 ? -11.017 -12.694 9.952 1.00 97.50 181 PHE A O 1
ATOM 1398 N N . GLY A 1 182 ? -13.162 -12.264 10.390 1.00 95.12 182 GLY A N 1
ATOM 1399 C CA . GLY A 1 182 ? -13.053 -12.595 11.816 1.00 95.12 182 GLY A CA 1
ATOM 1400 C C . GLY A 1 182 ? -11.987 -11.787 12.565 1.00 95.12 182 GLY A C 1
ATOM 1401 O O . GLY A 1 182 ? -11.389 -12.305 13.499 1.00 95.12 182 GLY A O 1
ATOM 1402 N N . CYS A 1 183 ? -11.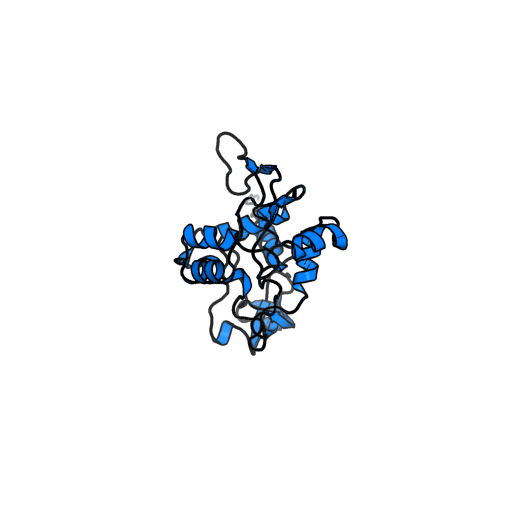756 -10.535 12.153 1.00 93.31 183 CYS A N 1
ATOM 1403 C CA . CYS A 1 183 ? -10.696 -9.650 12.651 1.00 93.31 183 CYS A CA 1
ATOM 1404 C C . CYS A 1 183 ? -9.255 -9.994 12.214 1.00 93.31 183 CYS A C 1
ATOM 1406 O O . CYS A 1 183 ? -8.321 -9.320 12.652 1.00 93.31 183 CYS A O 1
ATOM 1408 N N . GLU A 1 184 ? -9.065 -10.930 11.280 1.00 96.19 184 GLU A N 1
ATOM 1409 C CA . GLU A 1 184 ? -7.757 -11.264 10.700 1.00 96.19 184 GLU A CA 1
ATOM 1410 C C . GLU A 1 184 ? -7.351 -10.260 9.602 1.00 96.19 184 GLU A C 1
ATOM 1412 O O . GLU A 1 184 ? -7.726 -10.382 8.430 1.00 96.19 184 GLU A O 1
ATOM 1417 N N . CYS A 1 185 ? -6.578 -9.236 9.983 1.00 96.88 185 CYS A N 1
ATOM 1418 C CA . CYS A 1 185 ? -6.144 -8.167 9.071 1.00 96.88 185 CYS A CA 1
ATOM 1419 C C . CYS A 1 185 ? -5.249 -8.684 7.936 1.00 96.88 185 CYS A C 1
ATOM 1421 O O . CYS A 1 185 ? -5.403 -8.256 6.792 1.00 96.88 185 CYS A O 1
ATOM 1423 N N . ASP A 1 186 ? -4.355 -9.623 8.244 1.00 97.25 186 ASP A N 1
ATOM 1424 C CA . ASP A 1 186 ? -3.456 -10.255 7.277 1.00 97.25 186 ASP A CA 1
ATOM 1425 C C . ASP A 1 186 ? -4.237 -10.965 6.153 1.00 97.25 186 ASP A C 1
ATOM 1427 O O . ASP A 1 186 ? -4.065 -10.662 4.969 1.00 97.25 186 ASP A O 1
ATOM 1431 N N . ALA A 1 187 ? -5.211 -11.806 6.521 1.00 97.94 187 ALA A N 1
ATOM 1432 C CA . ALA A 1 187 ? -6.066 -12.515 5.572 1.00 97.94 187 ALA A CA 1
ATOM 1433 C C . ALA A 1 187 ? -6.893 -11.558 4.693 1.00 97.94 187 ALA A C 1
ATOM 1435 O O . ALA A 1 187 ? -7.076 -11.795 3.488 1.00 97.94 187 ALA A O 1
ATOM 1436 N N . MET A 1 188 ? -7.376 -10.455 5.277 1.00 98.25 188 MET A N 1
ATOM 1437 C CA . MET A 1 188 ? -8.068 -9.405 4.535 1.00 98.25 188 MET A CA 1
ATOM 1438 C C . MET A 1 188 ? -7.133 -8.735 3.525 1.00 98.25 188 MET A C 1
ATOM 1440 O O . MET A 1 188 ? -7.485 -8.643 2.347 1.00 98.25 188 MET A O 1
ATOM 1444 N N . ALA A 1 189 ? -5.944 -8.310 3.954 1.00 98.44 189 ALA A N 1
ATOM 1445 C CA . ALA A 1 189 ? -4.954 -7.678 3.090 1.00 98.44 189 ALA A CA 1
ATOM 1446 C C . ALA A 1 189 ? -4.536 -8.605 1.936 1.00 98.44 189 ALA A C 1
ATOM 1448 O O . ALA A 1 189 ? -4.577 -8.190 0.780 1.00 98.44 189 ALA A O 1
ATOM 1449 N N . ALA A 1 190 ? -4.263 -9.884 2.213 1.00 98.25 190 ALA A N 1
ATOM 1450 C CA . ALA A 1 190 ? -3.898 -10.885 1.208 1.00 98.25 190 ALA A CA 1
ATOM 1451 C C . ALA A 1 190 ? -5.016 -11.163 0.189 1.00 98.25 190 ALA A C 1
ATOM 1453 O O . ALA A 1 190 ? -4.758 -11.509 -0.969 1.00 98.25 190 ALA A O 1
ATOM 1454 N N . THR A 1 191 ? -6.277 -11.023 0.604 1.00 98.31 191 THR A N 1
ATOM 1455 C CA . THR A 1 191 ? -7.428 -11.152 -0.297 1.00 98.31 191 THR A CA 1
ATOM 1456 C C . THR A 1 191 ? -7.579 -9.913 -1.171 1.00 98.31 191 THR A C 1
ATOM 1458 O O . THR A 1 191 ? -7.705 -10.034 -2.390 1.00 98.31 191 THR A O 1
ATOM 1461 N N . LEU A 1 192 ? -7.515 -8.725 -0.567 1.00 97.94 192 LEU A N 1
ATOM 1462 C CA . LEU A 1 192 ? -7.608 -7.449 -1.273 1.00 97.94 192 LEU A CA 1
ATOM 1463 C C . LEU A 1 192 ? -6.436 -7.233 -2.237 1.00 97.94 192 LEU A C 1
ATOM 1465 O O . LEU A 1 192 ? -6.613 -6.643 -3.303 1.00 97.94 192 LEU A O 1
ATOM 1469 N N . ASP A 1 193 ? -5.247 -7.751 -1.929 1.00 97.69 193 ASP A N 1
ATOM 1470 C CA . ASP A 1 193 ? -4.076 -7.654 -2.802 1.00 97.69 193 ASP A CA 1
ATOM 1471 C C . ASP A 1 193 ? -4.307 -8.294 -4.184 1.00 97.69 193 ASP A C 1
ATOM 1473 O O . ASP A 1 193 ? -3.768 -7.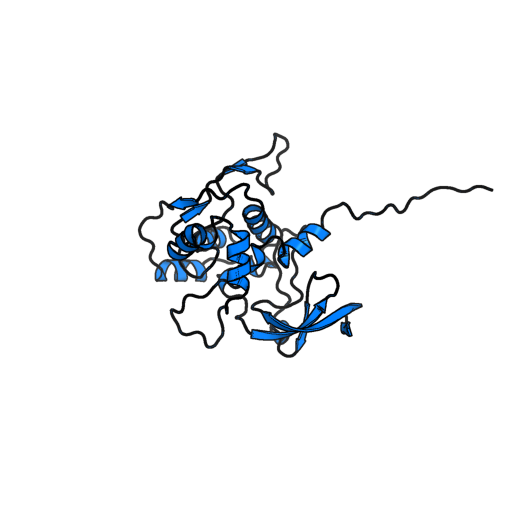833 -5.187 1.00 97.69 193 ASP A O 1
ATOM 1477 N N . LYS A 1 194 ? -5.223 -9.262 -4.280 1.00 96.56 194 LYS A N 1
ATOM 1478 C CA . LYS A 1 194 ? -5.603 -9.914 -5.544 1.00 96.56 194 LYS A CA 1
ATOM 1479 C C . LYS A 1 194 ? -6.646 -9.133 -6.349 1.00 96.56 194 LYS A C 1
ATOM 1481 O O . LYS A 1 194 ? -6.875 -9.448 -7.517 1.00 96.56 194 LYS A O 1
ATOM 1486 N N . GLU A 1 195 ? -7.307 -8.148 -5.743 1.00 96.12 195 GLU A N 1
ATOM 1487 C CA . GLU A 1 195 ? -8.288 -7.309 -6.431 1.00 96.12 195 GLU A CA 1
ATOM 1488 C C . GLU A 1 195 ? -7.588 -6.295 -7.355 1.00 96.12 195 GLU A C 1
ATOM 1490 O O . GLU A 1 195 ? -6.501 -5.814 -7.020 1.00 96.12 195 GLU A O 1
ATOM 1495 N N . PRO A 1 196 ? -8.189 -5.918 -8.498 1.00 95.06 196 PRO A N 1
ATOM 1496 C CA . PRO A 1 196 ? -7.649 -4.862 -9.347 1.00 95.06 196 PRO A CA 1
ATOM 1497 C C . PRO A 1 196 ? -7.412 -3.563 -8.571 1.00 95.06 196 PRO A C 1
ATOM 1499 O O . PRO A 1 196 ? -8.287 -3.093 -7.838 1.00 95.06 196 PRO A O 1
ATOM 1502 N N . LYS A 1 197 ? -6.233 -2.974 -8.757 1.00 96.06 197 LYS A N 1
ATOM 1503 C CA . LYS A 1 197 ? -5.871 -1.673 -8.180 1.00 96.06 197 LYS A CA 1
ATOM 1504 C C . LYS A 1 197 ? -6.218 -0.537 -9.149 1.00 96.06 197 LYS A C 1
ATOM 1506 O O . LYS A 1 197 ? -6.826 -0.754 -10.201 1.00 96.06 197 LYS A O 1
ATOM 1511 N N . MET A 1 198 ? -5.836 0.693 -8.805 1.00 95.38 198 MET A N 1
ATOM 1512 C CA . MET A 1 198 ? -6.035 1.860 -9.669 1.00 95.38 198 MET A CA 1
ATOM 1513 C C . MET A 1 198 ? -5.318 1.683 -11.013 1.00 95.38 198 MET A C 1
ATOM 1515 O O . MET A 1 198 ? -4.098 1.593 -11.057 1.00 95.38 198 MET A O 1
ATOM 1519 N N . ARG A 1 199 ? -6.064 1.687 -12.119 1.00 94.88 199 ARG A N 1
ATOM 1520 C CA . ARG A 1 199 ? -5.555 1.657 -13.508 1.00 94.88 199 ARG A CA 1
ATOM 1521 C C . ARG A 1 199 ? -5.858 2.965 -14.230 1.00 94.88 199 ARG A C 1
ATOM 1523 O O . ARG A 1 199 ? -6.862 3.600 -13.926 1.00 94.88 199 ARG A O 1
ATOM 1530 N N . ALA A 1 200 ? -5.124 3.274 -15.298 1.00 89.75 200 ALA A N 1
ATOM 1531 C CA . ALA A 1 200 ? -5.365 4.461 -16.136 1.00 89.75 200 ALA A CA 1
ATOM 1532 C C . ALA A 1 200 ? -6.793 4.578 -16.723 1.00 89.75 200 ALA A C 1
ATOM 1534 O O . ALA A 1 200 ? -7.219 5.662 -17.095 1.00 89.75 200 ALA A O 1
ATOM 1535 N N . LYS A 1 201 ? -7.534 3.465 -16.838 1.00 88.88 201 LYS A N 1
ATOM 1536 C CA . LYS A 1 201 ? -8.925 3.431 -17.340 1.00 88.88 201 LYS A CA 1
ATOM 1537 C C . LYS A 1 201 ? -9.979 3.325 -16.233 1.00 88.88 201 LYS A C 1
ATOM 1539 O O . LYS A 1 201 ? -11.146 3.066 -16.526 1.00 88.88 201 LYS A O 1
ATOM 1544 N N . THR A 1 202 ? -9.570 3.424 -14.973 1.00 89.38 202 THR A N 1
ATOM 1545 C CA . THR A 1 202 ? -10.503 3.397 -13.841 1.00 89.38 202 THR A CA 1
ATOM 1546 C C . THR A 1 202 ? -11.378 4.637 -13.916 1.00 89.38 202 THR A C 1
ATOM 1548 O O . THR A 1 202 ? -10.878 5.720 -14.194 1.00 89.38 202 THR A O 1
ATOM 1551 N N . LYS A 1 203 ? -12.688 4.476 -13.724 1.00 85.94 203 LYS A N 1
ATOM 1552 C CA . LYS A 1 203 ? -13.609 5.614 -13.744 1.00 85.94 203 LYS A CA 1
ATOM 1553 C C . LYS A 1 203 ? -13.429 6.440 -12.477 1.00 85.94 203 LYS A C 1
ATOM 1555 O O . LYS A 1 203 ? -13.308 5.861 -11.394 1.00 85.94 203 LYS A O 1
ATOM 1560 N N . ASP A 1 204 ? -13.511 7.755 -12.614 1.00 79.56 204 ASP A N 1
ATOM 1561 C CA . ASP A 1 204 ? -13.501 8.674 -11.479 1.00 79.56 204 ASP A CA 1
ATOM 1562 C C . ASP A 1 204 ? -14.566 8.283 -10.445 1.00 79.56 204 ASP A C 1
ATOM 1564 O O . ASP A 1 204 ? -15.661 7.826 -10.788 1.00 79.56 204 ASP A O 1
ATOM 1568 N N . GLY A 1 205 ? -14.212 8.397 -9.165 1.00 77.38 205 GLY A N 1
ATOM 1569 C CA . GLY A 1 205 ? -15.067 7.997 -8.045 1.00 77.38 205 GLY A CA 1
ATOM 1570 C C . GLY A 1 205 ? -15.147 6.486 -7.787 1.00 77.38 205 GLY A C 1
ATOM 1571 O O . GLY A 1 205 ? -15.796 6.072 -6.828 1.00 77.38 205 GLY A O 1
ATOM 1572 N N . THR A 1 206 ? -14.485 5.639 -8.586 1.00 85.88 206 THR A N 1
ATOM 1573 C CA . THR A 1 206 ? -14.398 4.204 -8.274 1.00 85.88 206 THR A CA 1
ATOM 1574 C C . THR A 1 206 ? -13.486 4.000 -7.070 1.00 85.88 206 THR A C 1
ATOM 1576 O O . THR A 1 206 ? -12.284 4.257 -7.140 1.00 85.88 206 THR A O 1
ATOM 1579 N N . ILE A 1 207 ? -14.042 3.487 -5.974 1.00 85.56 207 ILE A N 1
ATOM 1580 C CA . ILE A 1 207 ? -13.243 3.065 -4.825 1.00 85.56 207 ILE A CA 1
ATOM 1581 C C . ILE A 1 207 ? -12.521 1.776 -5.205 1.00 85.56 207 ILE A C 1
ATOM 1583 O O . ILE A 1 207 ? -13.152 0.760 -5.495 1.00 85.56 207 ILE A O 1
ATOM 1587 N N . VAL A 1 208 ? -11.194 1.829 -5.186 1.00 93.81 208 VAL A N 1
ATOM 1588 C CA . VAL A 1 208 ? -10.323 0.680 -5.428 1.00 93.81 208 VAL A CA 1
ATOM 1589 C C . VAL A 1 208 ? -9.478 0.383 -4.197 1.00 93.81 208 VAL A C 1
ATOM 1591 O O . VAL A 1 208 ? -9.324 1.209 -3.289 1.00 93.81 208 VAL A O 1
ATOM 1594 N N . THR A 1 209 ? -8.936 -0.825 -4.172 1.00 96.44 209 THR A N 1
ATOM 1595 C CA . THR A 1 209 ? -7.966 -1.252 -3.171 1.00 96.44 209 THR A CA 1
ATOM 1596 C C . THR A 1 209 ? -6.645 -0.498 -3.359 1.00 96.44 209 THR A C 1
ATOM 1598 O O . THR A 1 209 ? -6.246 -0.199 -4.489 1.00 96.44 209 THR A O 1
ATOM 1601 N N . ARG A 1 210 ? -5.963 -0.180 -2.252 1.00 97.12 210 ARG A N 1
ATOM 1602 C CA . ARG A 1 210 ? -4.644 0.471 -2.270 1.00 97.12 210 ARG A CA 1
ATOM 1603 C C . ARG A 1 210 ? -3.589 -0.400 -2.934 1.00 97.12 210 ARG A C 1
ATOM 1605 O O . ARG A 1 210 ? -3.555 -1.611 -2.730 1.00 97.12 210 ARG A O 1
ATOM 1612 N N . ALA A 1 211 ? -2.706 0.236 -3.696 1.00 97.88 211 ALA A N 1
ATOM 1613 C CA . ALA A 1 211 ? -1.563 -0.411 -4.324 1.00 97.88 211 ALA A CA 1
ATOM 1614 C C . ALA A 1 211 ? -0.674 -1.132 -3.301 1.00 97.88 211 ALA A C 1
ATOM 1616 O O . ALA A 1 211 ? -0.151 -2.199 -3.597 1.00 97.88 211 ALA A O 1
ATOM 1617 N N . ASP A 1 212 ? -0.526 -0.569 -2.102 1.00 97.62 212 ASP A N 1
ATOM 1618 C CA . ASP A 1 212 ? 0.355 -1.072 -1.049 1.00 97.62 212 ASP A CA 1
ATOM 1619 C C . ASP A 1 212 ? -0.290 -2.051 -0.060 1.00 97.62 212 ASP A C 1
ATOM 1621 O O . ASP A 1 212 ? 0.361 -2.426 0.915 1.00 97.62 212 ASP A O 1
ATOM 1625 N N . VAL A 1 213 ? -1.534 -2.489 -0.296 1.00 98.12 213 VAL A N 1
ATOM 1626 C CA . VAL A 1 213 ? -2.247 -3.375 0.642 1.00 98.12 213 VAL A CA 1
ATOM 1627 C C . VAL A 1 213 ? -1.509 -4.701 0.863 1.00 98.12 213 VAL A C 1
ATOM 1629 O O . VAL A 1 213 ? -1.472 -5.203 1.982 1.00 98.12 213 VAL A O 1
ATOM 1632 N N . GLY A 1 214 ? -0.855 -5.240 -0.174 1.00 97.38 214 GLY A N 1
ATOM 1633 C CA . GLY A 1 214 ? -0.071 -6.473 -0.086 1.00 97.38 214 GLY A CA 1
ATOM 1634 C C . GLY A 1 214 ? 1.142 -6.365 0.842 1.00 97.38 214 GLY A C 1
ATOM 1635 O O . GLY A 1 214 ? 1.660 -7.382 1.297 1.00 97.38 214 GLY A O 1
ATOM 1636 N N . PHE A 1 215 ? 1.577 -5.148 1.188 1.00 97.81 215 PHE A N 1
ATOM 1637 C CA . PHE A 1 215 ? 2.642 -4.926 2.168 1.00 97.81 215 PHE A CA 1
ATOM 1638 C C . PHE A 1 215 ? 2.154 -4.958 3.619 1.00 97.81 215 PHE A C 1
ATOM 1640 O O . PHE A 1 215 ? 2.944 -4.680 4.511 1.00 97.81 215 PHE A O 1
ATOM 1647 N N . LEU A 1 216 ? 0.882 -5.284 3.860 1.00 97.81 216 LEU A N 1
ATOM 1648 C CA . LEU A 1 216 ? 0.326 -5.586 5.184 1.00 97.81 216 LEU A CA 1
ATOM 1649 C C . LEU A 1 216 ? 0.128 -7.098 5.386 1.00 97.81 216 LEU A C 1
ATOM 1651 O O . LEU A 1 216 ? -0.694 -7.497 6.208 1.00 97.81 216 LEU A O 1
ATOM 1655 N N . THR A 1 217 ? 0.837 -7.921 4.605 1.00 97.12 217 THR A N 1
ATOM 1656 C CA . THR A 1 217 ? 0.751 -9.385 4.667 1.00 97.12 217 THR A CA 1
ATOM 1657 C C . THR A 1 217 ? 2.071 -10.001 5.119 1.00 97.12 217 THR A C 1
ATOM 1659 O O . THR A 1 217 ? 3.141 -9.607 4.640 1.00 97.12 217 THR A O 1
ATOM 1662 N N . LYS A 1 218 ? 1.996 -10.991 6.011 1.00 95.50 218 LYS A N 1
ATOM 1663 C CA . LYS A 1 218 ? 3.145 -11.694 6.598 1.00 95.50 218 LYS A CA 1
ATOM 1664 C C . LYS A 1 218 ? 3.910 -12.514 5.568 1.00 95.50 218 LYS A C 1
ATOM 1666 O O . LYS A 1 218 ? 5.126 -12.615 5.634 1.00 95.50 218 LYS A O 1
ATOM 1671 N N . GLU A 1 219 ? 3.223 -13.029 4.557 1.00 94.12 219 GLU A N 1
ATOM 1672 C CA . GLU A 1 219 ? 3.829 -13.768 3.449 1.00 94.12 219 GLU A CA 1
ATOM 1673 C C . GLU A 1 219 ? 4.108 -12.874 2.230 1.00 94.12 219 GLU A C 1
ATOM 1675 O O . GLU A 1 219 ? 4.463 -13.380 1.156 1.00 94.12 219 GLU A O 1
ATOM 1680 N N . GLY A 1 220 ? 3.917 -11.560 2.364 1.00 94.94 220 GLY A N 1
ATOM 1681 C CA . GLY A 1 220 ? 4.070 -10.569 1.307 1.00 94.94 220 GLY A CA 1
ATOM 1682 C C . GLY A 1 220 ? 5.518 -10.273 0.936 1.00 94.94 220 GLY A C 1
ATOM 1683 O O . GLY A 1 220 ? 6.466 -10.654 1.620 1.00 94.94 220 GLY A O 1
ATOM 1684 N N . LEU A 1 221 ? 5.694 -9.539 -0.167 1.00 96.12 221 LEU A N 1
ATOM 1685 C CA . LEU A 1 221 ? 7.020 -9.178 -0.678 1.00 96.12 221 LEU A CA 1
ATOM 1686 C C . LEU A 1 221 ? 7.857 -8.399 0.352 1.00 96.12 221 LEU A C 1
ATOM 1688 O O . LEU A 1 221 ? 9.057 -8.630 0.443 1.00 96.12 221 LEU A O 1
ATOM 1692 N N . LEU A 1 222 ? 7.223 -7.510 1.126 1.00 96.12 222 LEU A N 1
ATOM 1693 C CA . LEU A 1 222 ? 7.896 -6.732 2.169 1.00 96.12 222 LEU A CA 1
ATOM 1694 C C . LEU A 1 222 ? 8.472 -7.652 3.251 1.00 96.12 222 LEU A C 1
ATOM 1696 O O . LEU A 1 222 ? 9.674 -7.611 3.491 1.00 96.12 222 LEU A O 1
ATOM 1700 N N . MET A 1 223 ? 7.645 -8.505 3.862 1.00 94.81 223 MET A N 1
ATOM 1701 C CA . MET A 1 223 ? 8.087 -9.346 4.980 1.00 94.81 223 MET A CA 1
ATOM 1702 C C . MET A 1 223 ? 9.145 -10.365 4.576 1.00 94.81 223 MET A C 1
ATOM 1704 O O . MET A 1 223 ? 10.131 -10.516 5.286 1.00 94.81 223 MET A O 1
ATOM 1708 N N . ARG A 1 224 ? 9.038 -10.954 3.377 1.00 94.88 224 ARG A N 1
ATOM 1709 C CA . ARG A 1 224 ? 10.098 -11.832 2.853 1.00 94.88 224 ARG A CA 1
ATOM 1710 C C . ARG A 1 224 ? 11.461 -11.146 2.769 1.00 94.88 224 ARG A C 1
ATOM 1712 O O . ARG A 1 224 ? 12.474 -11.811 2.936 1.00 94.88 224 ARG A O 1
ATOM 1719 N N . ASN A 1 225 ? 11.493 -9.844 2.477 1.00 94.25 225 ASN A N 1
ATOM 1720 C CA . ASN A 1 225 ? 12.742 -9.083 2.452 1.00 94.25 225 ASN A CA 1
ATOM 1721 C C . ASN A 1 225 ? 13.211 -8.709 3.868 1.00 94.25 225 ASN A C 1
ATOM 1723 O O . ASN A 1 225 ? 14.407 -8.752 4.122 1.00 94.25 225 ASN A O 1
ATOM 1727 N N . VAL A 1 226 ? 12.295 -8.401 4.794 1.00 90.62 226 VAL A N 1
ATOM 1728 C CA . VAL A 1 226 ? 12.637 -8.119 6.202 1.00 90.62 226 VAL A CA 1
ATOM 1729 C C . VAL A 1 226 ? 13.264 -9.341 6.878 1.00 90.62 226 VAL A C 1
ATOM 1731 O O . VAL A 1 226 ? 14.322 -9.214 7.492 1.00 90.62 226 VAL A O 1
ATOM 1734 N N . ASP A 1 227 ? 12.679 -10.528 6.706 1.00 85.44 227 ASP A N 1
ATOM 1735 C CA . ASP A 1 227 ? 13.149 -11.759 7.356 1.00 85.44 227 ASP A CA 1
ATOM 1736 C C . ASP A 1 227 ? 14.593 -12.118 6.961 1.00 85.44 227 ASP A C 1
ATOM 1738 O O . ASP A 1 227 ? 15.372 -12.582 7.793 1.00 85.44 227 ASP A O 1
ATOM 1742 N N . GLN A 1 228 ? 14.980 -11.844 5.711 1.00 78.06 228 GLN A N 1
ATOM 1743 C CA . GLN A 1 228 ? 16.333 -12.095 5.193 1.00 78.06 228 GLN A CA 1
ATOM 1744 C C . GLN A 1 228 ? 17.384 -11.098 5.698 1.00 78.06 228 GLN A C 1
ATOM 1746 O O . GLN A 1 228 ? 18.573 -11.381 5.639 1.00 78.06 228 GLN A O 1
ATOM 1751 N N . THR A 1 229 ? 16.964 -9.928 6.182 1.00 62.44 229 THR A N 1
ATOM 1752 C CA . THR A 1 229 ? 17.875 -8.920 6.756 1.00 62.44 229 THR A CA 1
ATOM 1753 C C . THR A 1 229 ? 18.101 -9.109 8.258 1.00 62.44 229 THR A C 1
ATOM 1755 O O . THR A 1 229 ? 18.843 -8.340 8.866 1.00 62.44 229 THR A O 1
ATOM 1758 N N . SER A 1 230 ? 17.478 -10.123 8.873 1.00 51.56 230 SER A N 1
ATOM 1759 C CA . SER A 1 230 ? 17.706 -10.437 10.283 1.00 51.56 230 SER A CA 1
ATOM 1760 C C . SER A 1 230 ? 19.121 -11.022 10.494 1.00 51.56 230 SER A C 1
ATOM 1762 O O . SER A 1 230 ? 19.567 -11.820 9.672 1.00 51.56 230 SER A O 1
ATOM 1764 N N . PRO A 1 231 ? 19.861 -10.660 11.564 1.00 42.00 231 PRO A N 1
ATOM 1765 C CA . PRO A 1 231 ? 21.310 -10.912 11.687 1.00 42.00 231 PRO A CA 1
ATOM 1766 C C . PRO A 1 231 ? 21.762 -12.373 11.881 1.00 42.00 231 PRO A C 1
ATOM 1768 O O . PRO A 1 231 ? 22.843 -12.596 12.421 1.00 42.00 231 PRO A O 1
ATOM 1771 N N . ASN A 1 232 ? 20.969 -13.375 11.503 1.00 38.78 232 ASN A N 1
ATOM 1772 C CA . ASN A 1 232 ? 21.302 -14.779 11.763 1.00 38.78 232 ASN A CA 1
ATOM 1773 C C . ASN A 1 232 ? 22.054 -15.495 10.630 1.00 38.78 232 ASN A C 1
ATOM 1775 O O . ASN A 1 232 ? 22.434 -16.643 10.833 1.00 38.78 232 ASN A O 1
ATOM 1779 N N . ASP A 1 233 ? 22.368 -14.820 9.521 1.00 39.62 233 ASP A N 1
ATOM 1780 C CA . ASP A 1 233 ? 23.143 -15.403 8.411 1.00 39.62 233 ASP A CA 1
ATOM 1781 C C . ASP A 1 233 ? 24.547 -14.779 8.257 1.00 39.62 233 ASP A C 1
ATOM 1783 O O . ASP A 1 233 ? 25.054 -14.585 7.153 1.00 39.62 233 ASP A O 1
ATOM 1787 N N . VAL A 1 234 ? 25.220 -14.489 9.375 1.00 38.75 234 VAL A N 1
ATOM 1788 C CA . VAL A 1 234 ? 26.693 -14.543 9.416 1.00 38.75 234 VAL A CA 1
ATOM 1789 C C . VAL A 1 234 ? 27.083 -15.956 9.834 1.00 38.75 234 VAL A C 1
ATOM 1791 O O . VAL A 1 234 ? 27.398 -16.219 10.994 1.00 38.75 234 VAL A O 1
ATOM 1794 N N . GLU A 1 235 ? 27.022 -16.893 8.883 1.00 36.28 235 GLU A N 1
ATOM 1795 C CA . GLU A 1 235 ? 27.749 -18.148 9.046 1.00 36.28 235 GLU A CA 1
ATOM 1796 C C . GLU A 1 235 ? 29.237 -17.826 9.215 1.00 36.28 235 GLU A C 1
ATOM 1798 O O . GLU A 1 235 ? 29.839 -17.061 8.460 1.00 36.28 235 GLU A O 1
ATOM 1803 N N . ALA A 1 236 ? 29.786 -18.395 10.281 1.00 37.34 236 ALA A N 1
ATOM 1804 C CA . ALA A 1 236 ? 31.160 -18.276 10.706 1.00 37.34 236 ALA A CA 1
ATOM 1805 C C . ALA A 1 236 ? 32.138 -18.640 9.578 1.00 37.34 236 ALA A C 1
ATOM 1807 O O . ALA A 1 236 ? 32.280 -19.809 9.220 1.00 37.34 236 ALA A O 1
ATOM 1808 N N . GLU A 1 237 ? 32.904 -17.660 9.095 1.00 35.69 237 GLU A N 1
ATOM 1809 C CA . GLU A 1 237 ? 34.273 -17.942 8.665 1.00 35.69 237 GLU A CA 1
ATOM 1810 C C . GLU A 1 237 ? 35.084 -18.240 9.933 1.00 35.69 237 GLU A C 1
ATOM 1812 O O . GLU A 1 237 ? 35.686 -17.357 10.546 1.00 35.69 237 GLU A O 1
ATOM 1817 N N . ASP A 1 238 ? 35.003 -19.494 10.382 1.00 37.56 238 ASP A N 1
ATOM 1818 C CA . ASP A 1 238 ? 35.818 -20.020 11.469 1.00 37.56 238 ASP A CA 1
ATOM 1819 C C . ASP A 1 238 ? 37.279 -20.047 11.010 1.00 37.56 238 ASP A C 1
ATOM 1821 O O . ASP A 1 238 ? 37.691 -20.826 10.144 1.00 37.56 238 ASP A O 1
ATOM 1825 N N . GLY A 1 239 ? 38.053 -19.117 11.559 1.00 40.22 239 GLY A N 1
ATOM 1826 C CA . GLY A 1 239 ? 39.498 -19.137 11.508 1.00 40.22 239 GLY A CA 1
ATOM 1827 C C . GLY A 1 239 ? 40.050 -19.977 12.655 1.00 40.22 239 GLY A C 1
ATOM 1828 O O . GLY A 1 239 ? 39.926 -19.598 13.814 1.00 40.22 239 GLY A O 1
ATOM 1829 N N . GLY A 1 240 ? 40.763 -21.046 12.310 1.00 35.22 240 GLY A N 1
ATOM 1830 C CA . GLY A 1 240 ? 41.682 -21.773 13.190 1.00 35.22 240 GLY A CA 1
ATOM 1831 C C . GLY A 1 240 ? 41.905 -23.192 12.664 1.00 35.22 240 GLY A C 1
ATOM 1832 O O . GLY A 1 240 ? 40.974 -23.821 12.188 1.00 35.22 240 GLY A O 1
ATOM 1833 N N . GLU A 1 241 ? 43.083 -23.801 12.638 1.00 36.78 241 GLU A N 1
ATOM 1834 C CA . GLU A 1 241 ? 44.425 -23.487 13.118 1.00 36.78 241 GLU A CA 1
ATOM 1835 C C . GLU A 1 241 ? 45.400 -24.395 12.334 1.00 36.78 241 GLU A C 1
ATOM 1837 O O . GLU A 1 241 ? 45.012 -25.418 11.765 1.00 36.78 241 GLU A O 1
ATOM 1842 N N . MET A 1 242 ? 46.676 -24.006 12.294 1.00 40.78 242 MET A N 1
ATOM 1843 C CA . MET A 1 242 ? 47.783 -24.856 11.846 1.00 40.78 242 MET A CA 1
ATOM 1844 C C . MET A 1 242 ? 48.001 -26.045 12.792 1.00 40.78 242 MET A C 1
ATOM 1846 O O . MET A 1 242 ? 47.960 -25.847 13.996 1.00 40.78 242 MET A O 1
ATOM 1850 N N . GLU A 1 243 ? 48.357 -27.205 12.233 1.00 43.06 243 GLU A N 1
ATOM 1851 C CA . GLU A 1 243 ? 49.344 -28.210 12.703 1.00 43.06 243 GLU A CA 1
ATOM 1852 C C . GLU A 1 243 ? 49.358 -29.315 11.614 1.00 43.06 243 GLU A C 1
ATOM 1854 O O . GLU A 1 243 ? 48.299 -29.754 11.171 1.00 43.06 243 GLU A O 1
ATOM 1859 N N . PHE A 1 244 ? 50.467 -29.713 10.979 1.00 43.19 244 PHE A N 1
ATOM 1860 C CA . PHE A 1 244 ? 51.791 -30.115 11.470 1.00 43.19 244 PHE A CA 1
ATOM 1861 C C . PHE A 1 244 ? 52.930 -29.674 10.536 1.00 43.19 244 PHE A C 1
ATOM 1863 O O . PHE A 1 244 ? 52.707 -29.637 9.303 1.00 43.19 244 PHE A O 1
#

Secondary structure (DSSP, 8-state):
-B-TTS-BEEEEEEEESSPSSPEE-SS---TTT-HHHHSTTHHHHTT--EEEEEEEETTSS-EEEEES-GGGTS---EE-HHHHHHHHHHHT-SS--EEE----SPPHHHHHHHHHHSPTTSHHHHHHHTTB-SSBSSBPSEEE--EEEEEEEEETTEEEEEE--S-EE-HHHHHHHHHHSTT-HHHHHHHHTTS-B--TTPPTT---B-TTGGGG-TTSHHHHHHHHTSTT------------

Organism: NCBI:txid690887

Radius of gyration: 19.73 Å; chains: 1; bounding box: 70×50×51 Å

Sequence (244 aa):
MEDTEGRHGVVTKIWTSFSHPMKFDSEGTCPSSCSFCTMPCFGMVGYTEKQVHVLKWDNGLGYSELAGGHRDTFDNTYMCQQCVMDRVQVMFCPGHEIKTLDNGEQDFDQAAADLMEAEPATPMLRFQLQRWCSMCFSLAAYQCCAAQPDLMGASEEGEAMLNGCGLRLCASCECKLRKDFGCECDAMAATLDKEPKMRAKTKDGTIVTRADVGFLTKEGLLMRNVDQTSPNDVEAEDGGEMEF